Protein AF-A0AAV6Q3S7-F1 (afdb_monomer_lite)

Sequence (233 aa):
MCNDSLTGTYRVRSPTQTRTPKIVSEVQVHSRNHSKSCKKGNVECRFGFPKLPMDKMILTYDTPSPDEEDGNDDDNDGVKDDNEEQSRRGNEAKSAGKKKAALVKKQREARDKLKPLRNLLCDPNASFDTLTELLEKCNLTHQQYLDAVFDLTIGSVLYIKRRPNDCCINAYNPVLLRAWNANMDIQYVIDDYSCMAYMMSYLSKPEHEMTEHLKSVVSDVKQRNVNERDEMI

Foldseek 3Di:
DDDDDPPPPPPPPPPDPPPLVVLQVVAFFADLPADPVQCPPVDSGPVPPLADADQAKDKDAPDPDPVPPPPDDDPDPDDDDPVVVVVVVVVVVVVVVVVVVVLVVLLVVLCVLCVVLRVLLSDPVRDDQAPVVSCVVSVHDPVNNVSSVVSNDDGIDIDHHHGSPCSRGADDDSVCCVVPSHYDHDDDPPDPVVVVVVVVCVVCVVVVVVVVVVVVVVVVVVVVVVVVVVVVD

Radius of gyration: 26.73 Å; chains: 1; bounding box: 81×71×71 Å

Secondary structure (DSSP, 8-state):
----------------TTHHHHHHHHHTBPPSS--TTTTTTTSS-TT-PSPPPBSS-EE---PPPGGG-------------HHHHHHHHHHHHHHHHHHHHHHHHHHHHHHHHHHHHHHHHH-TT---SSHHHHHHHTT--HHHHHHHHHTT--S--EEPPB-GGGTTBPP--HHHHHHH-S-------S-HHHHHHHHHHHHTHHHHHHHHHHHHHHHHHHHHHHHHHHTT-

Organism: Solea senegalensis (NCBI:txid28829)

pLDDT: mean 79.38, std 19.51, range [32.09, 95.81]

Structure (mmCIF, N/CA/C/O backbone):
data_AF-A0AAV6Q3S7-F1
#
_entry.id   AF-A0AAV6Q3S7-F1
#
loop_
_atom_site.group_PDB
_atom_site.id
_atom_site.type_symbol
_atom_site.label_atom_id
_atom_site.label_alt_id
_atom_site.label_comp_id
_atom_site.label_asym_id
_atom_site.label_entity_id
_atom_site.label_seq_id
_atom_site.pdbx_PDB_ins_code
_atom_site.Cartn_x
_atom_site.Cartn_y
_atom_site.Cartn_z
_atom_site.occupancy
_atom_site.B_iso_or_equiv
_atom_site.auth_seq_id
_atom_site.auth_comp_id
_atom_site.auth_asym_id
_atom_site.auth_atom_id
_atom_site.pdbx_PDB_model_num
ATOM 1 N N . MET A 1 1 ? -24.053 -20.256 -50.083 1.00 35.81 1 MET A N 1
ATOM 2 C CA . MET A 1 1 ? -23.984 -21.343 -49.087 1.00 35.81 1 MET A CA 1
ATOM 3 C C . MET A 1 1 ? -22.629 -21.260 -48.406 1.00 35.81 1 MET A C 1
ATOM 5 O O . MET A 1 1 ? -21.679 -21.849 -48.890 1.00 35.81 1 MET A O 1
ATOM 9 N N . CYS A 1 2 ? -22.536 -20.459 -47.347 1.00 32.12 2 CYS A N 1
ATOM 10 C CA . CYS A 1 2 ? -21.378 -20.410 -46.457 1.00 32.12 2 CYS A CA 1
ATOM 11 C C . CYS A 1 2 ? -21.944 -20.478 -45.040 1.00 32.12 2 CYS A C 1
ATOM 13 O O . CYS A 1 2 ? -22.342 -19.459 -44.487 1.00 32.12 2 CYS A O 1
ATOM 15 N N . ASN A 1 3 ? -22.067 -21.694 -44.520 1.00 33.94 3 ASN A N 1
ATOM 16 C CA . ASN A 1 3 ? -22.323 -21.962 -43.115 1.00 33.94 3 ASN A CA 1
ATOM 17 C C . ASN A 1 3 ? -21.098 -22.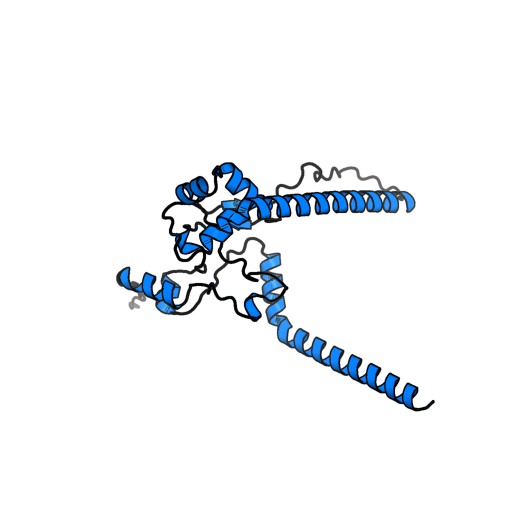713 -42.620 1.00 33.94 3 ASN A C 1
ATOM 19 O O . ASN A 1 3 ? -20.878 -23.826 -43.073 1.00 33.94 3 ASN A O 1
ATOM 23 N N . ASP A 1 4 ? -20.330 -22.098 -41.728 1.00 35.00 4 ASP A N 1
ATOM 24 C CA . ASP A 1 4 ? -19.829 -22.806 -40.558 1.00 35.00 4 ASP A CA 1
ATOM 25 C C . ASP A 1 4 ? -19.549 -21.795 -39.448 1.00 35.00 4 ASP A C 1
ATOM 27 O O . ASP A 1 4 ? -18.851 -20.791 -39.596 1.00 35.00 4 ASP A O 1
ATOM 31 N N . SER A 1 5 ? -20.244 -22.032 -38.346 1.00 34.59 5 SER A N 1
ATOM 32 C CA . SER A 1 5 ? -20.458 -21.127 -37.235 1.00 34.59 5 SER A CA 1
ATOM 33 C C . SER A 1 5 ? -19.253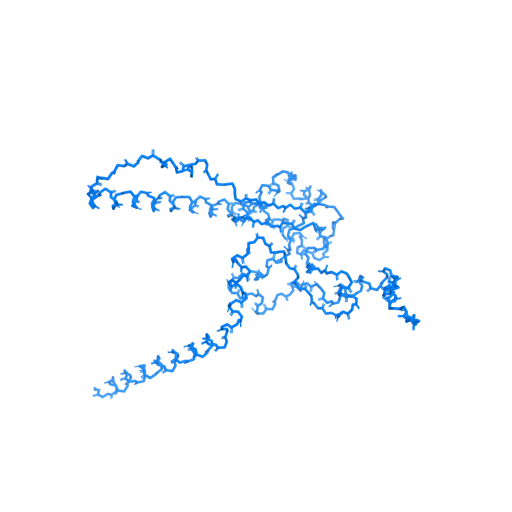 -21.136 -36.295 1.00 34.59 5 SER A C 1
ATOM 35 O O . SER A 1 5 ? -19.044 -22.087 -35.545 1.00 34.59 5 SER A O 1
ATOM 37 N N . LEU A 1 6 ? -18.494 -20.041 -36.256 1.00 40.12 6 LEU A N 1
ATOM 38 C CA . LEU A 1 6 ? -17.539 -19.762 -35.178 1.00 40.12 6 LEU A CA 1
ATOM 39 C C . LEU A 1 6 ? -18.285 -19.252 -33.935 1.00 40.12 6 LEU A C 1
ATOM 41 O O . LEU A 1 6 ? -18.168 -18.098 -33.539 1.00 40.12 6 LEU A O 1
ATOM 45 N N . THR A 1 7 ? -19.056 -20.127 -33.293 1.00 36.75 7 THR A N 1
ATOM 46 C CA . THR A 1 7 ? -19.550 -19.912 -31.924 1.00 36.75 7 THR A CA 1
ATOM 47 C C . THR A 1 7 ? -18.745 -20.779 -30.967 1.00 36.75 7 THR A C 1
ATOM 49 O O . THR A 1 7 ? -19.254 -21.708 -30.342 1.00 36.75 7 THR A O 1
ATOM 52 N N . GLY A 1 8 ? -17.452 -20.478 -30.859 1.00 32.09 8 GLY A N 1
ATOM 53 C CA . GLY A 1 8 ? -16.609 -20.981 -29.783 1.00 32.09 8 GLY A CA 1
ATOM 54 C C . GLY A 1 8 ? -16.952 -20.250 -28.491 1.00 32.09 8 GLY A C 1
ATOM 55 O O . GLY A 1 8 ? -16.227 -19.356 -28.066 1.00 32.09 8 GLY A O 1
ATOM 56 N N . THR A 1 9 ? -18.072 -20.597 -27.854 1.00 34.09 9 THR A N 1
ATOM 57 C CA . THR A 1 9 ? -18.303 -20.184 -26.470 1.00 34.09 9 THR A CA 1
ATOM 58 C C . THR A 1 9 ? -17.249 -20.882 -25.615 1.00 34.09 9 THR A C 1
ATOM 60 O O . THR A 1 9 ? -17.415 -22.051 -25.258 1.00 34.09 9 THR A O 1
ATOM 63 N N . TYR A 1 10 ? -16.160 -20.185 -25.282 1.00 32.19 10 TYR A N 1
ATOM 64 C CA . TYR A 1 10 ? -15.273 -20.567 -24.187 1.00 32.19 10 TYR A CA 1
ATOM 65 C C . TYR A 1 10 ? -16.067 -20.451 -22.887 1.00 32.19 10 TYR A C 1
ATOM 67 O O . TYR A 1 10 ? -15.964 -19.493 -22.124 1.00 32.19 10 TYR A O 1
ATOM 75 N N . ARG A 1 11 ? -16.922 -21.443 -22.640 1.00 36.28 11 ARG A N 1
ATOM 76 C CA . ARG A 1 11 ? -17.547 -21.650 -21.347 1.00 36.28 11 ARG A CA 1
ATOM 77 C C . ARG A 1 11 ? -16.412 -22.115 -20.447 1.00 36.28 11 ARG A C 1
ATOM 79 O O . ARG A 1 11 ? -16.088 -23.301 -20.413 1.00 36.28 11 ARG A O 1
ATOM 86 N N . VAL A 1 12 ? -15.769 -21.171 -19.758 1.00 41.78 12 VAL A N 1
ATOM 87 C CA . VAL A 1 12 ? -14.925 -21.475 -18.602 1.00 41.78 12 VAL A CA 1
ATOM 88 C C . VAL A 1 12 ? -15.848 -22.197 -17.627 1.00 41.78 12 VAL A C 1
ATOM 90 O O . VAL A 1 12 ? -16.619 -21.568 -16.905 1.00 41.78 12 VAL A O 1
ATOM 93 N N . ARG A 1 13 ? -15.859 -23.535 -17.689 1.00 38.91 13 ARG A N 1
ATOM 94 C CA . ARG A 1 13 ? -16.515 -24.390 -16.699 1.00 38.91 13 ARG A CA 1
ATOM 95 C C . ARG A 1 13 ? -16.027 -23.883 -15.353 1.00 38.91 13 ARG A C 1
ATOM 97 O O . ARG A 1 13 ? -14.823 -23.912 -15.139 1.00 38.91 13 ARG A O 1
ATOM 104 N N . SER A 1 14 ? -16.914 -23.364 -14.507 1.00 44.69 14 SER A N 1
ATOM 105 C CA . SER A 1 14 ? -16.569 -22.903 -13.165 1.00 44.69 14 SER A CA 1
ATOM 106 C C . SER A 1 14 ? -16.140 -24.119 -12.341 1.00 44.69 14 SER A C 1
ATOM 108 O O . SER A 1 14 ? -16.991 -24.901 -11.913 1.00 44.69 14 SER A O 1
ATOM 110 N N . PRO A 1 15 ? -14.834 -24.346 -12.116 1.00 44.19 15 PRO A N 1
ATOM 111 C CA . PRO A 1 15 ? -14.409 -25.464 -11.304 1.00 44.19 15 PRO A CA 1
ATOM 112 C C . PRO A 1 15 ? -14.489 -24.960 -9.865 1.00 44.19 15 PRO A C 1
ATOM 114 O O . PRO A 1 15 ? -13.764 -24.036 -9.504 1.00 44.19 15 PRO A O 1
ATOM 117 N N . THR A 1 16 ? -1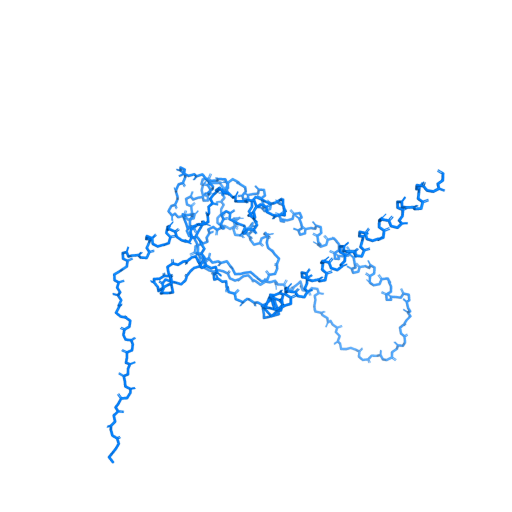5.440 -25.498 -9.101 1.00 43.94 16 THR A N 1
ATOM 118 C CA . THR A 1 16 ? -15.477 -25.575 -7.628 1.00 43.94 16 THR A CA 1
ATOM 119 C C . THR A 1 16 ? -14.572 -24.583 -6.875 1.00 43.94 16 THR A C 1
ATOM 121 O O . THR A 1 16 ? -13.345 -24.696 -6.906 1.00 43.94 16 THR A O 1
ATOM 124 N N . GLN A 1 17 ? -15.177 -23.672 -6.100 1.00 52.41 17 GLN A N 1
ATOM 125 C CA . GLN A 1 17 ? -14.513 -22.681 -5.225 1.00 52.41 17 GLN A CA 1
ATOM 126 C C . GLN A 1 17 ? -13.371 -23.234 -4.337 1.00 52.41 17 GLN A C 1
ATOM 128 O O . GLN A 1 17 ? -12.536 -22.460 -3.875 1.00 52.41 17 GLN A O 1
ATOM 133 N N . THR A 1 18 ? -13.281 -24.550 -4.142 1.00 53.88 18 THR A N 1
ATOM 134 C CA . THR A 1 18 ? -12.390 -25.250 -3.206 1.00 53.88 18 THR A CA 1
ATOM 135 C C . THR A 1 18 ? -10.886 -25.148 -3.496 1.00 53.88 18 THR A C 1
ATOM 137 O O . THR A 1 18 ? -10.102 -25.223 -2.555 1.00 53.88 18 THR A O 1
ATOM 140 N N . ARG A 1 19 ? -10.433 -24.950 -4.746 1.00 65.00 19 ARG A N 1
ATOM 141 C CA . ARG A 1 19 ? -8.980 -24.943 -5.060 1.00 65.00 19 ARG A CA 1
ATOM 142 C C . ARG A 1 19 ? -8.298 -23.585 -4.858 1.00 65.00 19 ARG A C 1
ATOM 144 O O . ARG A 1 19 ? -7.095 -23.531 -4.623 1.00 65.00 19 ARG A O 1
ATOM 151 N N . THR A 1 20 ? -9.053 -22.489 -4.933 1.00 74.81 20 THR A N 1
ATOM 152 C CA . THR A 1 20 ? -8.495 -21.124 -4.879 1.00 74.81 20 THR A CA 1
ATOM 153 C C . THR A 1 20 ? -7.851 -20.793 -3.521 1.00 74.81 20 THR A C 1
ATOM 155 O O . THR A 1 20 ? -6.731 -20.291 -3.539 1.00 74.81 20 THR A O 1
ATOM 158 N N . PRO A 1 21 ? -8.459 -21.117 -2.357 1.00 84.19 21 PRO A N 1
ATOM 159 C CA . PRO A 1 21 ? -7.866 -20.808 -1.050 1.00 84.19 21 PRO A CA 1
ATOM 160 C C . PRO A 1 21 ? -6.491 -21.449 -0.837 1.00 84.19 21 PRO A C 1
ATOM 162 O O . PRO A 1 21 ? -5.579 -20.793 -0.340 1.00 84.19 21 PRO A O 1
ATOM 165 N N . LYS A 1 22 ? -6.319 -22.701 -1.285 1.00 89.62 22 LYS A N 1
ATOM 166 C CA . LYS A 1 22 ? -5.042 -23.419 -1.195 1.00 89.62 22 LYS A CA 1
ATOM 167 C C . LYS A 1 22 ? -3.940 -22.710 -1.986 1.00 89.62 22 LYS A C 1
ATOM 169 O O . LYS A 1 22 ? -2.876 -22.432 -1.443 1.00 89.62 22 LYS A O 1
ATOM 174 N N . ILE A 1 23 ? -4.226 -22.344 -3.237 1.00 90.31 23 ILE A N 1
ATOM 175 C CA . ILE A 1 23 ? -3.259 -21.632 -4.080 1.00 90.31 23 ILE A CA 1
ATOM 176 C C . ILE A 1 23 ? -2.888 -20.285 -3.444 1.00 90.31 23 ILE A C 1
ATOM 178 O O . ILE A 1 23 ? -1.713 -19.944 -3.378 1.00 90.31 23 ILE A O 1
ATOM 182 N N . VAL A 1 24 ? -3.865 -19.535 -2.921 1.00 91.19 24 VAL A N 1
ATOM 183 C CA . VAL A 1 24 ? -3.605 -18.253 -2.241 1.00 91.19 24 VAL A CA 1
ATOM 184 C C . VAL A 1 24 ? -2.621 -18.434 -1.087 1.00 91.19 24 VAL A C 1
ATOM 186 O O . VAL A 1 24 ? -1.632 -17.706 -1.029 1.00 91.19 24 VAL A O 1
ATOM 189 N N . SER A 1 25 ? -2.849 -19.420 -0.212 1.00 90.75 25 SER A N 1
ATOM 190 C CA . SER A 1 25 ? -1.952 -19.684 0.920 1.00 90.75 25 SER A CA 1
ATOM 191 C C . SER A 1 25 ? -0.539 -20.099 0.503 1.00 90.75 25 SER A C 1
ATOM 193 O O . SER A 1 25 ? 0.410 -19.813 1.224 1.00 90.75 25 SER A O 1
ATOM 195 N N . GLU A 1 26 ? -0.393 -20.742 -0.657 1.00 92.06 26 GLU A N 1
ATOM 196 C CA . GLU A 1 26 ? 0.894 -21.232 -1.157 1.00 92.06 26 GLU A CA 1
ATOM 197 C C . GLU A 1 26 ? 1.701 -20.143 -1.874 1.00 92.06 26 GLU A C 1
ATOM 199 O O . GLU A 1 26 ? 2.918 -20.082 -1.704 1.00 92.06 26 GLU A O 1
ATOM 204 N N . VAL A 1 27 ? 1.052 -19.289 -2.680 1.00 92.94 27 VAL A N 1
ATOM 205 C CA . VAL A 1 27 ? 1.775 -18.412 -3.623 1.00 92.94 27 VAL A CA 1
ATOM 206 C C . VAL A 1 27 ? 1.501 -16.918 -3.474 1.00 92.94 27 VAL A C 1
ATOM 208 O O . VAL A 1 27 ? 2.225 -16.136 -4.078 1.00 92.94 27 VAL A O 1
ATOM 211 N N . GLN A 1 28 ? 0.485 -16.491 -2.714 1.00 94.31 28 GLN A N 1
ATOM 212 C CA . GLN A 1 28 ? 0.104 -15.068 -2.605 1.00 94.31 28 GLN A CA 1
ATOM 213 C C . GLN A 1 28 ? 0.427 -14.437 -1.246 1.00 94.31 28 GLN A C 1
ATOM 215 O O . GLN A 1 28 ? 0.236 -13.232 -1.071 1.00 94.31 28 GLN A O 1
ATOM 220 N N . VAL A 1 29 ? 0.883 -15.226 -0.270 1.00 93.00 29 VAL A N 1
ATOM 221 C CA . VAL A 1 29 ? 1.180 -14.737 1.080 1.00 93.00 29 VAL A CA 1
ATOM 222 C C . VAL A 1 29 ? 2.590 -14.157 1.130 1.00 93.00 29 VAL A C 1
ATOM 224 O O . VAL A 1 29 ? 3.584 -14.844 0.899 1.00 93.00 29 VAL A O 1
ATOM 227 N N . HIS A 1 30 ? 2.686 -12.883 1.497 1.00 92.50 30 HIS A N 1
ATOM 228 C CA . HIS A 1 30 ? 3.948 -12.245 1.835 1.00 92.50 30 HIS A CA 1
ATOM 229 C C . HIS A 1 30 ? 4.461 -12.772 3.182 1.00 92.50 30 HIS A C 1
ATOM 231 O O . HIS A 1 30 ? 3.775 -12.702 4.205 1.00 92.50 30 HIS A O 1
ATOM 237 N N . SER A 1 31 ? 5.695 -13.277 3.189 1.00 88.88 31 SER A N 1
ATOM 238 C CA . SER A 1 31 ? 6.337 -13.825 4.387 1.00 88.88 31 SER A CA 1
ATOM 239 C C . SER A 1 31 ? 6.511 -12.769 5.484 1.00 88.88 31 SER A C 1
ATOM 241 O O . SER A 1 31 ? 7.064 -11.693 5.245 1.00 88.88 31 SER A O 1
ATOM 243 N N . ARG A 1 32 ? 6.142 -13.125 6.721 1.00 84.50 32 ARG A N 1
ATOM 244 C CA . ARG A 1 32 ? 6.474 -12.344 7.931 1.00 84.50 32 ARG A CA 1
ATOM 245 C C . ARG A 1 32 ? 7.978 -12.300 8.195 1.00 84.50 32 ARG A C 1
ATOM 247 O O . ARG A 1 32 ? 8.508 -11.329 8.726 1.00 84.50 32 ARG A O 1
ATOM 254 N N . ASN A 1 33 ? 8.683 -13.337 7.757 1.00 86.44 33 ASN A N 1
ATOM 255 C CA . ASN A 1 33 ? 10.133 -13.397 7.814 1.00 86.44 33 ASN A CA 1
ATOM 256 C C . ASN A 1 33 ? 10.691 -12.682 6.581 1.00 86.44 33 ASN A C 1
ATOM 258 O O . ASN A 1 33 ? 10.928 -13.288 5.533 1.00 86.44 33 ASN A O 1
ATOM 262 N N . HIS A 1 34 ? 10.840 -11.363 6.698 1.00 87.38 34 HIS A N 1
ATOM 263 C CA . HIS A 1 34 ? 11.315 -10.495 5.624 1.00 87.38 34 HIS A CA 1
ATOM 264 C C . HIS A 1 34 ? 12.739 -10.857 5.170 1.00 87.38 34 HIS A C 1
ATOM 266 O O . HIS A 1 34 ? 13.680 -10.870 5.968 1.00 87.38 34 HIS A O 1
ATOM 272 N N . SER A 1 35 ? 12.906 -11.081 3.862 1.00 88.88 35 SER A N 1
ATOM 273 C CA . SER A 1 35 ? 14.209 -11.313 3.227 1.00 88.88 35 SER A CA 1
ATOM 274 C C . SER A 1 35 ? 15.080 -10.049 3.201 1.00 88.88 35 SER A C 1
ATOM 276 O O . SER A 1 35 ? 14.584 -8.932 3.372 1.00 88.88 35 SER A O 1
ATOM 278 N N . LYS A 1 36 ? 16.383 -10.197 2.909 1.00 88.94 36 LYS A N 1
ATOM 279 C CA . LYS A 1 36 ? 17.305 -9.055 2.731 1.00 88.94 36 LYS A CA 1
ATOM 280 C C . LYS A 1 36 ? 16.781 -8.054 1.692 1.00 88.94 36 LYS A C 1
ATOM 282 O O . LYS A 1 36 ? 16.750 -6.856 1.953 1.00 88.94 36 LYS A O 1
ATOM 287 N N . SER A 1 37 ? 16.285 -8.550 0.557 1.00 88.44 37 SER A N 1
ATOM 288 C CA . SER A 1 37 ? 15.688 -7.726 -0.503 1.00 88.44 37 SER A CA 1
ATOM 289 C C . SER A 1 37 ? 14.420 -7.000 -0.047 1.00 88.44 37 SER A C 1
ATOM 291 O O . SER A 1 37 ? 14.134 -5.902 -0.522 1.00 88.44 37 SER A O 1
ATOM 293 N N . CYS A 1 38 ? 13.667 -7.594 0.884 1.00 90.56 38 CYS A N 1
ATOM 294 C CA . CYS A 1 38 ? 12.476 -6.982 1.462 1.00 90.56 38 CYS A CA 1
ATOM 295 C C . CYS A 1 38 ? 12.818 -5.867 2.460 1.00 90.56 38 CYS A C 1
ATOM 297 O O . CYS A 1 38 ? 12.086 -4.889 2.531 1.00 90.56 38 CYS A O 1
ATOM 299 N N . LYS A 1 39 ? 13.944 -5.961 3.172 1.00 90.56 39 LYS A N 1
ATOM 300 C CA . LYS A 1 39 ? 14.426 -4.914 4.093 1.00 90.56 39 LYS A CA 1
ATOM 301 C C . LYS A 1 39 ? 15.274 -3.831 3.405 1.00 90.56 39 LYS A C 1
ATOM 303 O O . LYS A 1 39 ? 15.861 -2.976 4.071 1.00 90.56 39 LYS A O 1
ATOM 308 N N . LYS A 1 40 ? 15.373 -3.859 2.068 1.00 89.44 40 LYS A N 1
ATOM 309 C CA . LYS A 1 40 ? 16.135 -2.869 1.290 1.00 89.44 40 LYS A CA 1
ATOM 310 C C . LYS A 1 40 ? 15.581 -1.464 1.553 1.00 89.44 40 LYS A C 1
ATOM 312 O O . LYS A 1 40 ? 14.380 -1.250 1.427 1.00 89.44 40 LYS A O 1
ATOM 317 N N . GLY A 1 41 ? 16.468 -0.521 1.874 1.00 82.38 41 GLY A N 1
ATOM 318 C CA . GLY A 1 41 ? 16.104 0.865 2.193 1.00 82.38 41 GLY A CA 1
ATOM 319 C C . GLY A 1 41 ? 15.902 1.153 3.685 1.00 82.38 41 GLY A C 1
ATOM 320 O O . GLY A 1 41 ? 15.289 2.160 4.010 1.00 82.38 41 GLY A O 1
ATOM 321 N N . ASN A 1 42 ? 16.405 0.292 4.582 1.00 80.56 42 ASN A N 1
ATOM 322 C CA . ASN A 1 42 ? 16.301 0.446 6.042 1.00 80.56 42 ASN A CA 1
ATOM 323 C C . ASN A 1 42 ? 14.850 0.595 6.541 1.00 80.56 42 ASN A C 1
ATOM 325 O O . ASN A 1 42 ? 14.536 1.401 7.414 1.00 80.56 42 ASN A O 1
ATOM 329 N N . VAL A 1 43 ? 13.954 -0.189 5.947 1.00 86.12 43 VAL A N 1
ATOM 330 C CA . VAL A 1 43 ? 12.542 -0.276 6.325 1.00 86.12 43 VAL A CA 1
ATOM 331 C C . VAL A 1 43 ? 12.216 -1.700 6.758 1.00 86.12 43 VAL A C 1
ATOM 333 O O . VAL A 1 43 ? 12.856 -2.654 6.315 1.00 86.12 43 VAL A O 1
ATOM 336 N N . GLU A 1 44 ? 11.197 -1.852 7.603 1.00 85.06 44 GLU A N 1
ATOM 337 C CA . GLU A 1 44 ? 10.720 -3.164 8.058 1.00 85.06 44 GLU A CA 1
ATOM 338 C C . GLU A 1 44 ? 10.261 -4.035 6.878 1.00 85.06 44 GLU A C 1
ATOM 340 O O . GLU A 1 44 ? 10.655 -5.195 6.752 1.00 85.06 44 GLU A O 1
ATOM 345 N N . CYS A 1 45 ? 9.503 -3.431 5.958 1.00 90.94 45 CYS A N 1
ATOM 346 C CA . CYS A 1 45 ? 9.059 -4.050 4.720 1.00 90.94 45 CYS A CA 1
ATOM 347 C C . CYS A 1 45 ? 9.030 -3.028 3.579 1.00 90.94 45 CYS A C 1
ATOM 349 O O . CYS A 1 45 ? 8.208 -2.113 3.583 1.00 90.94 45 CYS A O 1
ATOM 351 N N . ARG A 1 46 ? 9.855 -3.233 2.545 1.00 90.88 46 ARG A N 1
ATOM 352 C CA . ARG A 1 46 ? 9.863 -2.431 1.307 1.00 90.88 46 ARG A CA 1
ATOM 353 C C . ARG A 1 46 ? 8.493 -2.379 0.633 1.00 90.88 46 ARG A C 1
ATOM 355 O O . ARG A 1 46 ? 8.144 -1.373 0.031 1.00 90.88 46 ARG A O 1
ATOM 362 N N . PHE A 1 47 ? 7.722 -3.458 0.732 1.00 89.56 47 PHE A N 1
ATOM 363 C CA . PHE A 1 47 ? 6.393 -3.562 0.131 1.00 89.56 47 PHE A CA 1
ATOM 364 C C . PHE A 1 47 ? 5.275 -3.063 1.066 1.00 89.56 47 PHE A C 1
ATOM 366 O O . PHE A 1 47 ? 4.105 -3.078 0.690 1.00 89.56 47 PHE A O 1
ATOM 373 N N . GLY A 1 48 ? 5.600 -2.627 2.288 1.00 89.75 48 GLY A N 1
ATOM 374 C CA . GLY A 1 48 ? 4.638 -2.064 3.240 1.00 89.75 48 GLY A CA 1
ATOM 375 C C . GLY A 1 48 ? 3.687 -3.072 3.898 1.00 89.75 48 GLY A C 1
ATOM 376 O O . GLY A 1 48 ? 2.614 -2.674 4.358 1.00 89.75 48 GLY A O 1
ATOM 377 N N . PHE A 1 49 ? 4.043 -4.361 3.939 1.00 92.62 49 PHE A N 1
ATOM 378 C CA . PHE A 1 49 ? 3.280 -5.380 4.669 1.00 92.62 49 PHE A CA 1
ATOM 379 C C . PHE A 1 49 ? 3.453 -5.260 6.195 1.00 92.62 49 PHE A C 1
ATOM 381 O O . PHE A 1 49 ? 4.510 -4.807 6.632 1.00 92.62 49 PHE A O 1
ATOM 388 N N . PRO A 1 50 ? 2.447 -5.661 7.001 1.00 93.00 50 PRO A N 1
ATOM 389 C CA . PRO A 1 50 ? 1.093 -6.066 6.588 1.00 93.00 50 PRO A CA 1
ATOM 390 C C . PRO A 1 50 ? 0.310 -4.884 5.993 1.00 93.00 50 PRO A C 1
ATOM 392 O O . PRO A 1 50 ? 0.421 -3.767 6.474 1.00 93.00 50 PRO A O 1
ATOM 395 N N . LYS A 1 51 ? -0.476 -5.069 4.932 1.00 93.25 51 LYS A N 1
ATOM 396 C CA . LYS A 1 51 ? -1.331 -3.984 4.418 1.00 93.25 51 LYS A CA 1
ATOM 397 C C . LYS A 1 51 ? -2.397 -3.626 5.460 1.00 93.25 51 LYS A C 1
ATOM 399 O O . LYS A 1 51 ? -2.770 -4.460 6.278 1.00 93.25 51 LYS A O 1
ATOM 404 N N . LEU A 1 52 ? -2.886 -2.390 5.438 1.00 94.38 52 LEU A N 1
ATOM 405 C CA . LEU A 1 52 ? -3.936 -1.953 6.359 1.00 94.38 52 LEU A CA 1
ATOM 406 C C . LEU A 1 52 ? -5.293 -2.569 5.957 1.00 94.38 52 LEU A C 1
ATOM 408 O O . LEU A 1 52 ? -5.603 -2.575 4.761 1.00 94.38 52 LEU A O 1
ATOM 412 N N . PRO A 1 53 ? -6.060 -3.138 6.905 1.00 95.38 53 PRO A N 1
ATOM 413 C CA . PRO A 1 53 ? -7.395 -3.653 6.626 1.00 95.38 53 PRO A CA 1
ATOM 414 C C . PRO A 1 53 ? -8.395 -2.530 6.329 1.00 95.38 53 PRO A C 1
ATOM 416 O O . PRO A 1 53 ? -8.346 -1.462 6.920 1.00 95.38 53 PRO A O 1
ATOM 419 N N . MET A 1 54 ? -9.310 -2.774 5.397 1.00 94.81 54 MET A N 1
ATOM 420 C CA . MET A 1 54 ? -10.303 -1.804 4.931 1.00 94.81 54 MET A CA 1
ATOM 421 C C . MET A 1 54 ? -11.611 -2.535 4.639 1.00 94.81 54 MET A C 1
ATOM 423 O O . MET A 1 54 ? -11.605 -3.526 3.907 1.00 94.81 54 MET A O 1
ATOM 427 N N . ASP A 1 55 ? -12.742 -2.030 5.129 1.00 93.06 55 ASP A N 1
ATOM 428 C CA . ASP A 1 55 ? -14.050 -2.673 4.910 1.00 93.06 55 ASP A CA 1
ATOM 429 C C . ASP A 1 55 ? -14.584 -2.495 3.482 1.00 93.06 55 ASP A C 1
ATOM 431 O O . ASP A 1 55 ? -15.370 -3.308 2.976 1.00 93.06 55 ASP A O 1
ATOM 435 N N . LYS A 1 56 ? -14.118 -1.445 2.804 1.00 93.38 56 LYS A N 1
ATOM 436 C CA . LYS A 1 56 ? -14.484 -1.082 1.435 1.00 93.38 56 LYS A CA 1
ATOM 437 C C . LYS A 1 56 ? -13.277 -0.553 0.670 1.00 93.38 56 LYS A C 1
ATOM 439 O O . LYS A 1 56 ? -12.281 -0.146 1.261 1.00 93.38 56 LYS A O 1
ATOM 444 N N . MET A 1 57 ? -13.383 -0.579 -0.655 1.00 94.12 57 MET A N 1
ATOM 445 C CA . MET A 1 57 ? -12.420 0.098 -1.513 1.00 94.12 57 MET A CA 1
ATOM 446 C C . MET A 1 57 ? -12.649 1.611 -1.417 1.00 94.12 57 MET A C 1
ATOM 448 O O . MET A 1 57 ? -13.795 2.054 -1.489 1.00 94.12 57 MET A O 1
ATOM 452 N N . ILE A 1 58 ? -11.581 2.383 -1.226 1.00 93.69 58 ILE A N 1
ATOM 453 C CA . ILE A 1 58 ? -11.633 3.846 -1.125 1.00 93.69 58 ILE A CA 1
ATOM 454 C C . ILE A 1 58 ? -10.548 4.423 -2.020 1.00 93.69 58 ILE A C 1
ATOM 456 O O . ILE A 1 58 ? -9.384 4.062 -1.879 1.00 93.69 58 ILE A O 1
ATOM 460 N N . LEU A 1 59 ? -10.935 5.316 -2.924 1.00 92.62 59 LEU A N 1
ATOM 461 C CA . LEU A 1 59 ? -10.007 6.147 -3.677 1.00 92.62 59 LEU A CA 1
ATOM 462 C C . LEU A 1 59 ? -9.957 7.514 -3.001 1.00 92.62 59 LEU A C 1
ATOM 464 O O . LEU A 1 59 ? -10.985 8.182 -2.890 1.00 92.62 59 LEU A O 1
ATOM 468 N N . THR A 1 60 ? -8.785 7.891 -2.505 1.00 90.19 60 THR A N 1
ATOM 469 C CA . THR A 1 60 ? -8.525 9.259 -2.063 1.00 90.19 60 THR A CA 1
ATOM 470 C C . THR A 1 60 ? -8.022 10.067 -3.247 1.00 90.19 60 THR A C 1
ATOM 472 O O . THR A 1 60 ? -7.369 9.521 -4.136 1.00 90.19 60 THR A O 1
ATOM 475 N N . TYR A 1 61 ? -8.317 11.359 -3.242 1.00 82.44 61 TYR A N 1
ATOM 476 C CA . TYR A 1 61 ? -7.740 12.330 -4.158 1.00 82.44 61 TYR A CA 1
ATOM 477 C C . TYR A 1 61 ? -7.012 13.368 -3.317 1.00 82.44 61 TYR A C 1
ATOM 479 O O . TYR A 1 61 ? -7.495 13.711 -2.233 1.00 82.44 61 TYR A O 1
ATOM 487 N N . ASP A 1 62 ? -5.880 13.867 -3.805 1.00 73.19 62 ASP A N 1
ATOM 488 C CA . ASP A 1 62 ? -5.365 15.127 -3.281 1.00 73.19 62 ASP A CA 1
ATOM 489 C C . ASP A 1 62 ? -6.415 16.188 -3.602 1.00 73.19 62 ASP A C 1
ATOM 491 O O . ASP A 1 62 ? -6.699 16.462 -4.765 1.00 73.19 62 ASP A O 1
ATOM 495 N N . THR A 1 63 ? -7.048 16.750 -2.577 1.00 53.50 63 THR A N 1
ATOM 496 C CA . THR A 1 63 ? -7.767 18.009 -2.743 1.00 53.50 63 THR A CA 1
ATOM 497 C C . THR A 1 63 ? -6.707 19.089 -2.923 1.00 53.50 63 THR A C 1
ATOM 499 O O . THR A 1 63 ? -5.932 19.292 -1.977 1.00 53.50 63 THR A O 1
ATOM 502 N N . PRO A 1 64 ? -6.645 19.777 -4.078 1.00 49.50 64 PRO A N 1
ATOM 503 C CA . PRO A 1 64 ? -5.852 20.990 -4.189 1.00 49.50 64 PRO A CA 1
ATOM 504 C C . PRO A 1 64 ? -6.264 21.923 -3.050 1.00 49.50 64 PRO A C 1
ATOM 506 O O . PRO A 1 64 ? -7.454 22.052 -2.741 1.00 49.50 64 PRO A O 1
ATOM 509 N N . SER A 1 65 ? -5.284 22.516 -2.370 1.00 48.16 65 SER A N 1
ATOM 510 C CA . SER A 1 65 ? -5.577 23.585 -1.414 1.00 48.16 65 SER A CA 1
ATOM 511 C C . SER A 1 65 ? -6.355 24.670 -2.170 1.00 48.16 65 SER A C 1
ATOM 513 O O . SER A 1 65 ? -5.931 25.003 -3.274 1.00 48.16 65 SER A O 1
ATOM 515 N N . PRO A 1 66 ? -7.424 25.265 -1.613 1.00 47.56 66 PRO A N 1
ATOM 516 C CA . PRO A 1 66 ? -8.132 26.392 -2.236 1.00 47.56 66 PRO A CA 1
ATOM 517 C C . PRO A 1 66 ? -7.235 27.594 -2.587 1.00 47.56 66 PRO A C 1
ATOM 519 O O . PRO A 1 66 ? -7.673 28.508 -3.270 1.00 47.56 66 PRO A O 1
ATOM 522 N N . ASP A 1 67 ? -5.979 27.596 -2.133 1.00 50.34 67 ASP A N 1
ATOM 523 C CA . ASP A 1 67 ? -4.973 28.600 -2.481 1.00 50.34 67 ASP A CA 1
ATOM 524 C C . ASP A 1 67 ? -4.365 28.412 -3.892 1.00 50.34 67 ASP A C 1
ATOM 526 O O . ASP A 1 67 ? -3.461 29.162 -4.248 1.00 50.34 67 ASP A O 1
ATOM 530 N N . GLU A 1 68 ? -4.792 27.400 -4.661 1.00 46.34 68 GLU A N 1
ATOM 531 C CA . GLU A 1 68 ? -4.337 27.131 -6.041 1.00 46.34 68 GLU A CA 1
ATOM 532 C C . GLU A 1 68 ? -5.336 27.590 -7.122 1.00 46.34 68 GLU A C 1
ATOM 534 O O . GLU A 1 68 ? -5.190 27.231 -8.289 1.00 46.34 68 GLU A O 1
ATOM 539 N N . GLU A 1 69 ? -6.334 28.416 -6.780 1.00 36.59 69 GLU A N 1
ATOM 540 C CA . GLU A 1 69 ? -6.998 29.236 -7.800 1.00 36.59 69 GLU A CA 1
ATOM 541 C C . GLU A 1 69 ? -6.019 30.331 -8.246 1.00 36.59 69 GLU A C 1
ATOM 543 O O . GLU A 1 69 ? -5.971 31.429 -7.690 1.00 36.59 69 GLU A O 1
ATOM 548 N N . ASP A 1 70 ? -5.195 29.980 -9.239 1.00 39.12 70 ASP A N 1
ATOM 549 C CA . ASP A 1 70 ? -4.450 30.902 -10.093 1.00 39.12 70 ASP A CA 1
ATOM 550 C C . ASP A 1 70 ? -5.450 31.900 -10.693 1.00 39.12 70 ASP A C 1
ATOM 552 O O . ASP A 1 70 ? -6.064 31.680 -11.738 1.00 39.12 70 ASP A O 1
ATOM 556 N N . GLY A 1 71 ? -5.652 33.011 -9.991 1.00 44.28 71 GLY A N 1
ATOM 557 C CA . GLY A 1 71 ? -6.242 34.207 -10.559 1.00 44.28 71 GLY A CA 1
ATOM 558 C C . GLY A 1 71 ? -5.271 34.770 -11.586 1.00 44.28 71 GLY A C 1
ATOM 559 O O . GLY A 1 71 ? -4.419 35.585 -11.246 1.00 44.28 71 GLY A O 1
ATOM 560 N N . ASN A 1 72 ? -5.395 34.326 -12.831 1.00 42.28 72 ASN A N 1
ATOM 561 C CA . ASN A 1 72 ? -4.760 34.966 -13.970 1.00 42.28 72 ASN A CA 1
ATOM 562 C C . ASN A 1 72 ? -5.796 35.123 -15.075 1.00 42.28 72 ASN A C 1
ATOM 564 O O . ASN A 1 72 ? -6.084 34.176 -15.789 1.00 42.28 72 ASN A O 1
ATOM 568 N N . ASP A 1 73 ? -6.318 36.338 -15.174 1.00 41.50 73 ASP A N 1
ATOM 569 C CA . ASP A 1 73 ? -6.713 36.974 -16.426 1.00 41.50 73 ASP A CA 1
ATOM 570 C C . ASP A 1 73 ? -6.510 38.480 -16.205 1.00 41.50 73 ASP A C 1
ATOM 572 O O . ASP A 1 73 ? -7.454 39.231 -15.970 1.00 41.50 73 ASP A O 1
ATOM 576 N N . ASP A 1 74 ? -5.252 38.923 -16.186 1.00 39.81 74 ASP A N 1
ATOM 577 C CA . ASP A 1 74 ? -4.954 40.326 -16.475 1.00 39.81 74 ASP A CA 1
ATOM 578 C C . ASP A 1 74 ? -3.713 40.383 -17.373 1.00 39.81 74 ASP A C 1
ATOM 580 O O . ASP A 1 74 ? -2.560 40.361 -16.928 1.00 39.81 74 ASP A O 1
ATOM 584 N N . ASP A 1 75 ? -3.990 40.367 -18.677 1.00 45.78 75 ASP A N 1
ATOM 585 C CA . ASP A 1 75 ? -3.064 40.714 -19.745 1.00 45.78 75 ASP A CA 1
ATOM 586 C C . ASP A 1 75 ? -2.550 42.139 -19.503 1.00 45.78 75 ASP A C 1
ATOM 588 O O . ASP A 1 75 ? -3.156 43.123 -19.931 1.00 45.78 75 ASP A O 1
ATOM 592 N N . ASN A 1 76 ? -1.410 42.275 -18.825 1.00 38.94 76 ASN A N 1
ATOM 593 C CA . ASN A 1 76 ? -0.666 43.525 -18.853 1.00 38.94 76 ASN A CA 1
ATOM 594 C C . ASN A 1 76 ? 0.817 43.271 -19.123 1.00 38.94 76 ASN A C 1
ATOM 596 O O . ASN A 1 76 ? 1.578 42.791 -18.277 1.00 38.94 76 ASN A O 1
ATOM 600 N N . ASP A 1 77 ? 1.183 43.596 -20.359 1.00 44.56 77 ASP A N 1
ATOM 601 C CA . ASP A 1 77 ? 2.509 43.550 -20.956 1.00 44.56 77 ASP A CA 1
ATOM 602 C C . ASP A 1 77 ? 3.383 44.649 -20.323 1.00 44.56 77 ASP A C 1
ATOM 604 O O . ASP A 1 77 ? 3.516 45.767 -20.821 1.00 44.56 77 ASP A O 1
ATOM 608 N N . GLY A 1 78 ? 3.903 44.355 -19.130 1.00 43.03 78 GLY A N 1
ATOM 609 C CA . GLY A 1 78 ? 4.802 45.218 -18.374 1.00 43.03 78 GLY A CA 1
ATOM 610 C C . GLY A 1 78 ? 6.064 44.460 -17.985 1.00 43.03 78 GLY A C 1
ATOM 611 O O . GLY A 1 78 ? 5.995 43.423 -17.328 1.00 43.03 78 GLY A O 1
ATOM 612 N N . VAL A 1 79 ? 7.222 44.986 -18.386 1.00 45.59 79 VAL A N 1
ATOM 613 C CA . VAL A 1 79 ? 8.557 44.480 -18.030 1.00 45.59 79 VAL A CA 1
ATOM 614 C C . VAL A 1 79 ? 8.676 44.376 -16.501 1.00 45.59 79 VAL A C 1
ATOM 616 O O . VAL A 1 79 ? 8.656 45.394 -15.811 1.00 45.59 79 VAL A O 1
ATOM 619 N N . LYS A 1 80 ? 8.758 43.147 -15.972 1.00 43.97 80 LYS A N 1
ATOM 620 C CA . LYS A 1 80 ? 8.863 42.857 -14.530 1.00 43.97 80 LYS A CA 1
ATOM 621 C C . LYS A 1 80 ? 10.323 42.962 -14.070 1.00 43.97 80 LYS A C 1
ATOM 623 O O . LYS A 1 80 ? 11.218 42.448 -14.730 1.00 43.97 80 LYS A O 1
ATOM 628 N N . ASP A 1 81 ? 10.530 43.648 -12.949 1.00 50.12 81 ASP A N 1
ATOM 629 C CA . ASP A 1 81 ? 11.814 43.856 -12.267 1.00 50.12 81 ASP A CA 1
ATOM 630 C C . ASP A 1 81 ? 12.317 42.538 -11.635 1.00 50.12 81 ASP A C 1
ATOM 632 O O . ASP A 1 81 ? 11.592 41.897 -10.867 1.00 50.12 81 ASP A O 1
ATOM 636 N N . ASP A 1 82 ? 13.560 42.136 -11.936 1.00 53.28 82 ASP A N 1
ATOM 637 C CA . ASP A 1 82 ? 14.186 40.859 -11.531 1.00 53.28 82 ASP A CA 1
ATOM 638 C C . ASP A 1 82 ? 14.158 40.616 -10.001 1.00 53.28 82 ASP A C 1
ATOM 640 O O . ASP A 1 82 ? 14.230 39.481 -9.518 1.00 53.28 82 ASP A O 1
ATOM 644 N N . ASN A 1 83 ? 14.025 41.687 -9.212 1.00 54.53 83 ASN A N 1
ATOM 645 C CA . ASN A 1 83 ? 14.050 41.659 -7.750 1.00 54.53 83 ASN A CA 1
ATOM 646 C C . ASN A 1 83 ? 12.736 41.145 -7.114 1.00 54.53 83 ASN A C 1
ATOM 648 O O . ASN A 1 83 ? 12.757 40.518 -6.047 1.00 54.53 83 ASN A O 1
ATOM 652 N N . GLU A 1 84 ? 11.579 41.362 -7.755 1.00 52.16 84 GLU A N 1
ATOM 653 C CA . GLU A 1 84 ? 10.283 40.883 -7.241 1.00 52.16 84 GLU A CA 1
ATOM 654 C C . GLU A 1 84 ? 10.101 39.372 -7.442 1.00 52.16 84 GLU A C 1
ATOM 656 O O . GLU A 1 84 ? 9.561 38.681 -6.569 1.00 52.16 84 GLU A O 1
ATOM 661 N N . GLU A 1 85 ? 10.602 38.831 -8.554 1.00 51.53 85 GLU A N 1
ATOM 662 C CA . GLU A 1 85 ? 10.518 37.403 -8.872 1.00 51.53 85 GLU A CA 1
ATOM 663 C C . GLU A 1 85 ? 11.365 36.556 -7.908 1.00 51.53 85 GLU A C 1
ATOM 665 O O . GLU A 1 85 ? 10.940 35.492 -7.443 1.00 51.53 85 GLU A O 1
ATOM 670 N N . GLN A 1 86 ? 12.534 37.062 -7.509 1.00 56.62 86 GLN A N 1
ATOM 671 C CA . GLN A 1 86 ? 13.419 36.380 -6.566 1.00 56.62 86 GLN A CA 1
ATOM 672 C C . GLN A 1 86 ? 12.846 36.353 -5.133 1.00 56.62 86 GLN A C 1
ATOM 674 O O . GLN A 1 86 ? 13.000 35.357 -4.416 1.00 56.62 86 GLN A O 1
ATOM 679 N N . SER A 1 87 ? 12.116 37.400 -4.731 1.00 56.28 87 SER A N 1
ATOM 680 C CA . SER A 1 87 ? 11.412 37.477 -3.440 1.00 56.28 87 SER A CA 1
ATOM 681 C C . SER A 1 87 ? 10.187 36.549 -3.380 1.00 56.28 87 SER A C 1
ATOM 683 O O . SER A 1 87 ? 10.007 35.826 -2.392 1.00 56.28 87 SER A O 1
ATOM 685 N N . ARG A 1 88 ? 9.384 36.480 -4.457 1.00 58.72 88 ARG A N 1
ATOM 686 C CA . ARG A 1 88 ? 8.234 35.557 -4.575 1.00 58.72 88 ARG A CA 1
ATOM 687 C C . ARG A 1 88 ? 8.662 34.092 -4.497 1.00 58.72 88 ARG A C 1
ATOM 689 O O . ARG A 1 88 ? 8.187 33.371 -3.618 1.00 58.72 88 ARG A O 1
ATOM 696 N N . ARG A 1 89 ? 9.666 33.692 -5.285 1.00 58.00 89 ARG A N 1
ATOM 697 C CA . ARG A 1 89 ? 10.242 32.332 -5.268 1.00 58.00 89 ARG A CA 1
ATOM 698 C C . ARG A 1 89 ? 10.820 31.956 -3.899 1.00 58.00 89 ARG A C 1
ATOM 700 O O . ARG A 1 89 ? 10.710 30.811 -3.457 1.00 58.00 89 ARG A O 1
ATOM 707 N N . GLY A 1 90 ? 11.409 32.922 -3.189 1.00 59.28 90 GLY A N 1
ATOM 708 C CA . GLY A 1 90 ? 11.892 32.739 -1.819 1.00 59.28 90 GLY A CA 1
ATOM 709 C C . GLY A 1 90 ? 10.770 32.492 -0.801 1.00 59.28 90 GLY A C 1
ATOM 710 O O . GLY A 1 90 ? 10.936 31.682 0.115 1.00 59.28 90 GLY A O 1
ATOM 711 N N . ASN A 1 91 ? 9.621 33.151 -0.958 1.00 60.84 91 ASN A N 1
ATOM 712 C CA . ASN A 1 91 ? 8.456 32.982 -0.085 1.00 60.84 91 ASN A CA 1
ATOM 713 C C . ASN A 1 91 ? 7.690 31.685 -0.384 1.00 60.84 91 ASN A C 1
ATOM 715 O O . ASN A 1 91 ? 7.300 30.980 0.551 1.00 60.84 91 ASN A O 1
ATOM 719 N N . GLU A 1 92 ? 7.565 31.311 -1.656 1.00 60.16 92 GLU A N 1
ATOM 720 C CA . GLU A 1 92 ? 7.008 30.027 -2.099 1.00 60.16 92 GLU A CA 1
ATOM 721 C C . GLU A 1 92 ? 7.836 28.848 -1.585 1.00 60.16 92 GLU A C 1
ATOM 723 O O . GLU A 1 92 ? 7.289 27.925 -0.983 1.00 60.16 92 GLU A O 1
ATOM 728 N N . ALA A 1 93 ? 9.167 28.909 -1.704 1.00 63.31 93 ALA A N 1
ATOM 729 C CA . ALA A 1 93 ? 10.056 27.874 -1.181 1.00 63.31 93 ALA A CA 1
ATOM 730 C C . ALA A 1 93 ? 9.966 27.740 0.353 1.00 63.31 93 ALA A C 1
ATOM 732 O O . ALA A 1 93 ? 9.967 26.625 0.887 1.00 63.31 93 ALA A O 1
ATOM 733 N N . LYS A 1 94 ? 9.834 28.859 1.083 1.00 63.75 94 LYS A N 1
ATOM 734 C CA . LYS A 1 94 ? 9.618 28.857 2.543 1.00 63.75 94 LYS A CA 1
ATOM 735 C C . LYS A 1 94 ? 8.251 28.276 2.921 1.00 63.75 94 LYS A C 1
ATOM 737 O O . LYS A 1 94 ? 8.166 27.491 3.869 1.00 63.75 94 LYS A O 1
ATOM 742 N N . SER A 1 95 ? 7.197 28.620 2.178 1.00 65.06 95 SER A N 1
ATOM 743 C CA . SER A 1 95 ? 5.841 28.089 2.367 1.00 65.06 95 SER A CA 1
ATOM 744 C C . SER A 1 95 ? 5.784 26.583 2.082 1.00 65.06 95 SER A C 1
ATOM 746 O O . SER A 1 95 ? 5.323 25.809 2.925 1.00 65.06 95 SER A O 1
ATOM 748 N N . ALA A 1 96 ? 6.373 26.136 0.970 1.00 70.31 96 ALA A N 1
ATOM 749 C CA . ALA A 1 96 ? 6.501 24.727 0.602 1.00 70.31 96 A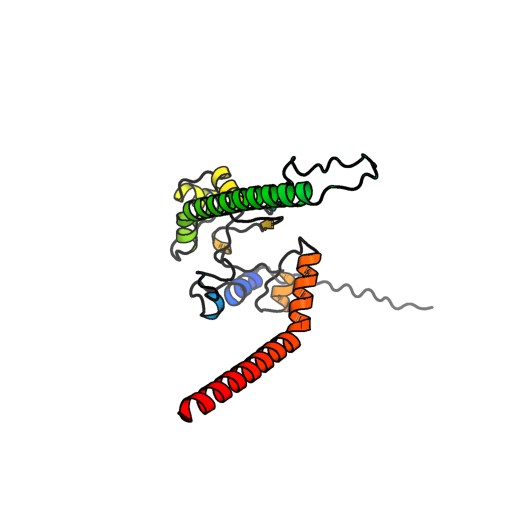LA A CA 1
ATOM 750 C C . ALA A 1 96 ? 7.315 23.929 1.636 1.00 70.31 96 ALA A C 1
ATOM 752 O O . ALA A 1 96 ? 6.926 22.824 2.022 1.00 70.31 96 ALA A O 1
ATOM 753 N N . GLY A 1 97 ? 8.403 24.506 2.161 1.00 75.00 97 GLY A N 1
ATOM 754 C CA . GLY A 1 97 ? 9.189 23.912 3.245 1.00 75.00 97 GLY A CA 1
ATOM 755 C C . GLY A 1 97 ? 8.376 23.710 4.529 1.00 75.00 97 GLY A C 1
ATOM 756 O O . GLY A 1 97 ? 8.432 22.639 5.139 1.00 75.00 97 GLY A O 1
ATOM 757 N N . LYS A 1 98 ? 7.558 24.701 4.910 1.00 77.38 98 LYS A N 1
ATOM 758 C CA . LYS A 1 98 ? 6.667 24.618 6.079 1.00 77.38 98 LYS A CA 1
ATOM 759 C C . LYS A 1 98 ? 5.550 23.586 5.879 1.00 77.38 98 LYS A C 1
ATOM 761 O O . LYS A 1 98 ? 5.308 22.788 6.787 1.00 77.38 98 LYS A O 1
ATOM 766 N N . LYS A 1 99 ? 4.925 23.546 4.693 1.00 79.44 99 LYS A N 1
ATOM 767 C CA . LYS A 1 99 ? 3.915 22.536 4.313 1.00 79.44 99 LYS A CA 1
ATOM 768 C C . LYS A 1 99 ? 4.499 21.118 4.380 1.00 79.44 99 LYS A C 1
ATOM 770 O O . LYS A 1 99 ? 3.925 20.244 5.027 1.00 79.44 99 LYS A O 1
ATOM 775 N N . LYS A 1 100 ? 5.695 20.906 3.819 1.00 82.62 100 LYS A N 1
ATOM 776 C CA . LYS A 1 100 ? 6.401 19.614 3.856 1.00 82.62 100 LYS A CA 1
ATOM 777 C C . LYS A 1 100 ? 6.728 19.164 5.283 1.00 82.62 100 LYS A C 1
ATOM 779 O O . LYS A 1 100 ? 6.527 17.999 5.616 1.00 82.62 100 LYS A O 1
ATOM 784 N N . ALA A 1 101 ? 7.194 20.070 6.143 1.00 86.75 101 ALA A N 1
ATOM 785 C CA . ALA A 1 101 ? 7.483 19.749 7.541 1.00 86.75 101 ALA A CA 1
ATOM 786 C C . ALA A 1 101 ? 6.217 19.362 8.330 1.00 86.75 101 ALA A C 1
ATOM 788 O O . ALA A 1 101 ? 6.236 18.393 9.092 1.00 86.75 101 ALA A O 1
ATOM 789 N N . ALA A 1 102 ? 5.109 20.081 8.120 1.00 87.00 102 ALA A N 1
ATOM 790 C CA . ALA A 1 102 ? 3.821 19.763 8.736 1.00 87.00 102 ALA A CA 1
ATOM 791 C C . ALA A 1 102 ? 3.293 18.390 8.286 1.00 87.00 102 ALA A C 1
ATOM 793 O O . ALA A 1 102 ? 2.836 17.604 9.115 1.00 87.00 102 ALA A O 1
ATOM 794 N N . LEU A 1 103 ? 3.432 18.069 6.999 1.00 86.94 103 LEU A N 1
ATOM 795 C CA . LEU A 1 103 ? 3.031 16.784 6.430 1.00 86.94 103 LEU A CA 1
ATOM 796 C C . LEU A 1 103 ? 3.826 15.609 7.012 1.00 86.94 103 LEU A C 1
ATOM 798 O O . LEU A 1 103 ? 3.242 14.616 7.440 1.00 86.94 103 LEU A O 1
ATOM 802 N N . VAL A 1 104 ? 5.152 15.743 7.111 1.00 89.06 104 VAL A N 1
ATOM 803 C CA . VAL A 1 104 ? 6.017 14.726 7.737 1.00 89.06 104 VAL A CA 1
ATOM 804 C C . VAL A 1 104 ? 5.647 14.517 9.207 1.00 89.06 104 VAL A C 1
ATOM 806 O O . VAL A 1 104 ? 5.622 13.382 9.688 1.00 89.06 104 VAL A O 1
ATOM 809 N N . LYS A 1 105 ? 5.322 15.597 9.929 1.00 90.56 105 LYS A N 1
ATOM 810 C CA . LYS A 1 105 ? 4.837 15.511 11.311 1.00 90.56 105 LYS A CA 1
ATOM 811 C C . LYS A 1 105 ? 3.515 14.735 11.387 1.00 90.56 105 LYS A C 1
ATOM 813 O O . LYS A 1 105 ? 3.418 13.813 12.193 1.00 90.56 105 LYS A O 1
ATOM 818 N N . LYS A 1 106 ? 2.553 15.043 10.511 1.00 90.81 106 LYS A N 1
ATOM 819 C CA . LYS A 1 106 ? 1.254 14.353 10.426 1.00 90.81 106 LYS A CA 1
ATOM 820 C C . LYS A 1 106 ? 1.423 12.852 10.156 1.00 90.81 106 LYS A C 1
ATOM 822 O O . LYS A 1 106 ? 0.890 12.024 10.888 1.00 90.81 106 LYS A O 1
ATOM 827 N N . GLN A 1 107 ? 2.267 12.498 9.184 1.00 92.31 107 GLN A N 1
ATOM 828 C CA . GLN A 1 107 ? 2.604 11.108 8.857 1.00 92.31 107 GLN A CA 1
ATOM 829 C C . GLN A 1 107 ? 3.242 10.360 10.030 1.00 92.31 107 GLN A C 1
ATOM 831 O O . GLN A 1 107 ? 2.956 9.182 10.248 1.00 92.31 107 GLN A O 1
ATOM 836 N N . ARG A 1 108 ? 4.115 11.022 10.798 1.00 92.56 108 ARG A N 1
ATOM 837 C CA . ARG A 1 108 ? 4.728 10.429 11.992 1.00 92.56 108 ARG A CA 1
ATOM 838 C C . ARG A 1 108 ? 3.680 10.130 13.063 1.00 92.56 108 ARG A C 1
ATOM 840 O O . ARG A 1 108 ? 3.642 9.011 13.562 1.00 92.56 108 ARG A O 1
ATOM 847 N N . GLU A 1 109 ? 2.812 11.090 13.368 1.00 93.88 109 GLU A N 1
ATOM 848 C CA . GLU A 1 109 ? 1.728 10.912 14.341 1.00 93.88 109 GLU A CA 1
ATOM 849 C C . GLU A 1 109 ? 0.765 9.792 13.920 1.00 93.88 109 GLU A C 1
ATOM 851 O O . GLU A 1 109 ? 0.375 8.965 14.745 1.00 93.88 109 GLU A O 1
ATOM 856 N N . ALA A 1 110 ? 0.433 9.709 12.629 1.00 94.00 110 ALA A N 1
ATOM 857 C CA . ALA A 1 110 ? -0.364 8.624 12.066 1.00 94.00 110 ALA A CA 1
ATOM 858 C C . ALA A 1 110 ? 0.313 7.250 12.225 1.00 94.00 110 ALA A C 1
ATOM 860 O O . ALA A 1 110 ? -0.322 6.286 12.661 1.00 94.00 110 ALA A O 1
ATOM 861 N N . ARG A 1 111 ? 1.618 7.153 11.934 1.00 92.94 111 ARG A N 1
ATOM 862 C CA . ARG A 1 111 ? 2.398 5.919 12.138 1.00 92.94 111 ARG A CA 1
ATOM 863 C C . ARG A 1 111 ? 2.422 5.488 13.598 1.00 92.94 111 ARG A C 1
ATOM 865 O O . ARG A 1 111 ? 2.240 4.304 13.874 1.00 92.94 111 ARG A O 1
ATOM 872 N N . ASP A 1 112 ? 2.624 6.431 14.512 1.00 93.50 112 ASP A N 1
ATOM 873 C CA . ASP A 1 112 ? 2.675 6.151 15.946 1.00 93.50 112 ASP A CA 1
ATOM 874 C C . ASP A 1 112 ? 1.309 5.664 16.461 1.00 93.50 112 ASP A C 1
ATOM 876 O O . ASP A 1 112 ? 1.250 4.659 17.172 1.00 93.50 112 ASP A O 1
ATOM 880 N N . LYS A 1 113 ? 0.203 6.282 16.016 1.00 94.19 113 LYS A N 1
ATOM 881 C CA . LYS A 1 113 ? -1.171 5.840 16.331 1.00 94.19 113 LYS A CA 1
ATOM 882 C C . LYS A 1 113 ? -1.489 4.439 15.804 1.00 94.19 113 LYS A C 1
ATOM 884 O O . LYS A 1 113 ? -2.156 3.667 16.484 1.00 94.19 113 LYS A O 1
ATOM 889 N N . LEU A 1 114 ? -1.016 4.095 14.604 1.00 94.62 114 LEU A N 1
ATOM 890 C CA . LEU A 1 114 ? -1.290 2.801 13.963 1.00 94.62 114 LEU A CA 1
ATOM 891 C C . LEU A 1 114 ? -0.321 1.686 14.383 1.00 94.62 114 LEU A C 1
ATOM 893 O O . LEU A 1 114 ? -0.523 0.526 14.019 1.00 94.62 114 LEU A O 1
ATOM 897 N N . LYS A 1 115 ? 0.720 2.000 15.161 1.00 92.88 115 LYS A N 1
ATOM 898 C CA . LYS A 1 115 ? 1.726 1.032 15.614 1.00 92.88 115 LYS A CA 1
ATOM 899 C C . LYS A 1 115 ? 1.141 -0.138 16.425 1.00 92.88 115 LYS A C 1
ATOM 901 O O . LYS A 1 115 ? 1.499 -1.274 16.115 1.00 92.88 115 LYS A O 1
ATOM 906 N N . PRO A 1 116 ? 0.228 0.060 17.401 1.00 93.00 116 PRO A N 1
ATOM 907 C CA . PRO A 1 116 ? -0.383 -1.054 18.135 1.00 93.00 116 PRO A CA 1
ATOM 908 C C . PRO A 1 116 ? -1.169 -1.993 17.216 1.00 93.00 116 PRO A C 1
ATOM 910 O O . PRO A 1 116 ? -1.041 -3.212 17.313 1.00 93.00 116 PRO A O 1
ATOM 913 N N . LEU A 1 117 ? -1.912 -1.420 16.266 1.00 94.25 117 LEU A N 1
ATOM 914 C CA . LEU A 1 117 ? -2.670 -2.166 15.266 1.00 94.25 117 LEU A CA 1
ATOM 915 C C . LEU A 1 117 ? -1.743 -2.974 14.355 1.00 94.25 117 LEU A C 1
ATOM 917 O O . LEU A 1 117 ? -1.986 -4.152 14.115 1.00 94.25 117 LEU A O 1
ATOM 921 N N . ARG A 1 118 ? -0.644 -2.374 13.886 1.00 92.00 118 ARG A N 1
ATOM 922 C CA . ARG A 1 118 ? 0.377 -3.067 13.085 1.00 92.00 118 ARG A CA 1
ATOM 923 C C . ARG A 1 118 ? 1.005 -4.235 13.840 1.00 92.00 118 ARG A C 1
ATOM 925 O O . ARG A 1 118 ? 1.159 -5.302 13.257 1.00 92.00 118 ARG A O 1
ATOM 932 N N . ASN A 1 119 ? 1.305 -4.057 15.125 1.00 91.62 119 ASN A N 1
ATOM 933 C CA . ASN A 1 119 ? 1.853 -5.122 15.961 1.00 91.62 119 ASN A CA 1
ATOM 934 C C . ASN A 1 119 ? 0.869 -6.290 16.105 1.00 91.62 119 ASN A C 1
ATOM 936 O O . ASN A 1 119 ? 1.273 -7.436 15.935 1.00 91.62 119 ASN A O 1
ATOM 940 N N . LEU A 1 120 ? -0.415 -6.004 16.351 1.00 93.00 120 LEU A N 1
ATOM 941 C CA . LEU A 1 120 ? -1.461 -7.031 16.417 1.00 93.00 120 LEU A CA 1
ATOM 942 C C . LEU A 1 120 ? -1.649 -7.742 15.083 1.00 93.00 120 LEU A C 1
ATOM 944 O O . LEU A 1 120 ? -1.788 -8.957 15.063 1.00 93.00 120 LEU A O 1
ATOM 948 N N . LEU A 1 121 ? -1.605 -7.008 13.968 1.00 91.25 121 LEU A N 1
ATOM 949 C CA . LEU A 1 121 ? -1.642 -7.633 12.654 1.00 91.25 121 LEU A CA 1
ATOM 950 C C . LEU A 1 121 ? -0.447 -8.555 12.458 1.00 91.25 121 LEU A C 1
ATOM 952 O O . LEU A 1 121 ? -0.619 -9.588 11.834 1.00 91.25 121 LEU A O 1
ATOM 956 N N . CYS A 1 122 ? 0.743 -8.214 12.957 1.00 87.50 122 CYS A N 1
ATOM 957 C CA . CYS A 1 122 ? 1.953 -9.031 12.852 1.00 87.50 122 CYS A CA 1
ATOM 958 C C . CYS A 1 122 ? 1.959 -10.283 13.752 1.00 87.50 122 CYS A C 1
ATOM 960 O O . CYS A 1 122 ? 2.692 -11.218 13.423 1.00 87.50 122 CYS A O 1
ATOM 962 N N . ASP A 1 123 ? 1.155 -10.330 14.816 1.00 88.75 123 ASP A N 1
ATOM 963 C CA . ASP A 1 123 ? 1.105 -11.436 15.780 1.00 88.75 123 ASP A CA 1
ATOM 964 C C . ASP A 1 123 ? 0.427 -12.691 15.183 1.00 88.75 123 ASP A C 1
ATOM 966 O O . ASP A 1 123 ? -0.738 -12.624 14.793 1.00 88.75 123 ASP A O 1
ATOM 970 N N . PRO A 1 124 ? 1.112 -13.851 15.104 1.00 83.25 124 PRO A N 1
ATOM 971 C CA . PRO A 1 124 ? 0.529 -15.084 14.570 1.00 83.25 124 PRO A CA 1
ATOM 972 C C . PRO A 1 124 ? -0.604 -15.666 15.428 1.00 83.25 124 PRO A C 1
ATOM 974 O O . PRO A 1 124 ? -1.379 -16.472 14.920 1.00 83.25 124 PRO A O 1
ATOM 977 N N . ASN A 1 125 ? -0.704 -15.288 16.707 1.00 85.88 125 ASN A N 1
ATOM 978 C CA . ASN A 1 125 ? -1.760 -15.763 17.605 1.00 85.88 125 ASN A CA 1
ATOM 979 C C . ASN A 1 125 ? -3.000 -14.861 17.588 1.00 85.88 125 ASN A C 1
ATOM 981 O O . ASN A 1 125 ? -4.035 -15.217 18.152 1.00 85.88 125 ASN A O 1
ATOM 985 N N . ALA A 1 126 ? -2.900 -13.685 16.969 1.00 87.12 126 ALA A N 1
ATOM 986 C CA . ALA A 1 126 ? -4.001 -12.754 16.847 1.00 87.12 126 ALA A CA 1
ATOM 987 C C . ALA A 1 126 ? -4.730 -12.992 15.516 1.00 87.12 126 ALA A C 1
ATOM 989 O O . ALA A 1 126 ? -4.151 -12.872 14.440 1.00 87.12 126 ALA A O 1
ATOM 990 N N . SER A 1 127 ? -6.018 -13.317 15.595 1.00 89.38 127 SER A N 1
ATOM 991 C CA . SER A 1 127 ? -6.914 -13.433 14.443 1.00 89.38 127 SER A CA 1
ATOM 992 C C . SER A 1 127 ? -8.155 -12.601 14.721 1.00 89.38 127 SER A C 1
ATOM 994 O O . SER A 1 127 ? -8.695 -12.661 15.825 1.00 89.38 127 SER A O 1
ATOM 996 N N . PHE A 1 128 ? -8.589 -11.834 13.724 1.00 90.44 128 PHE A N 1
ATOM 997 C CA . PHE A 1 128 ? -9.770 -10.978 13.813 1.00 90.44 128 PHE A CA 1
ATOM 998 C C . PHE A 1 128 ? -10.606 -11.161 12.555 1.00 90.44 128 PHE A C 1
ATOM 1000 O O . PHE A 1 128 ? -10.074 -11.102 11.440 1.00 90.44 128 PHE A O 1
ATOM 1007 N N . ASP A 1 129 ? -11.909 -11.360 12.724 1.00 87.69 129 ASP A N 1
ATOM 1008 C CA . ASP A 1 129 ? -12.802 -11.572 11.586 1.00 87.69 129 ASP A CA 1
ATOM 1009 C C . ASP A 1 129 ? -13.240 -10.240 10.970 1.00 87.69 129 ASP A C 1
ATOM 1011 O O . ASP A 1 129 ? -13.369 -10.127 9.743 1.00 87.69 129 ASP A O 1
ATOM 1015 N N . THR A 1 130 ? -13.402 -9.210 11.806 1.00 92.62 130 THR A N 1
ATOM 1016 C CA . THR A 1 130 ? -13.871 -7.881 11.402 1.00 92.62 130 THR A CA 1
ATOM 1017 C C . THR A 1 130 ? -12.877 -6.772 11.748 1.00 92.62 130 THR A C 1
ATOM 1019 O O . THR A 1 130 ? -12.070 -6.883 12.673 1.00 92.62 130 THR A O 1
ATOM 1022 N N . LEU A 1 131 ? -12.917 -5.670 10.986 1.00 93.25 131 LEU A N 1
ATOM 1023 C CA . LEU A 1 131 ? -12.117 -4.482 11.292 1.00 93.25 131 LEU A CA 1
ATOM 1024 C C . LEU A 1 131 ? -12.541 -3.866 12.634 1.00 93.25 131 LEU A C 1
ATOM 1026 O O . LEU A 1 131 ? -11.681 -3.443 13.398 1.00 93.25 131 LEU A O 1
ATOM 1030 N N . THR A 1 132 ? -13.836 -3.863 12.952 1.00 93.88 132 THR A N 1
ATOM 1031 C CA . THR A 1 132 ? -14.366 -3.307 14.205 1.00 93.88 132 THR A CA 1
ATOM 1032 C C . THR A 1 132 ? -13.742 -3.956 15.442 1.00 93.88 132 THR A C 1
ATOM 1034 O O . THR A 1 132 ? -13.234 -3.234 16.295 1.00 93.88 132 THR A O 1
ATOM 1037 N N . GLU A 1 133 ? -13.666 -5.290 15.500 1.00 93.75 133 GLU A N 1
ATOM 1038 C CA . GLU A 1 133 ? -13.020 -6.022 16.607 1.00 93.75 133 GLU A CA 1
ATOM 1039 C C . GLU A 1 133 ? -11.543 -5.639 16.785 1.00 93.75 133 GLU A C 1
ATOM 1041 O O . GLU A 1 133 ? -11.051 -5.458 17.903 1.00 93.75 133 GLU A O 1
ATOM 1046 N N . LEU A 1 134 ? -10.821 -5.497 15.668 1.00 93.69 134 LEU A N 1
ATOM 1047 C CA . LEU A 1 134 ? -9.420 -5.082 15.676 1.00 93.69 134 LEU A CA 1
ATOM 1048 C C . LEU A 1 134 ? -9.269 -3.662 16.242 1.00 93.69 134 LEU A C 1
ATOM 1050 O O . LEU A 1 134 ? -8.362 -3.405 17.035 1.00 93.69 134 LEU A O 1
ATOM 1054 N N . LEU A 1 135 ? -10.152 -2.746 15.838 1.00 94.81 135 LEU A N 1
ATOM 1055 C CA . LEU A 1 135 ? -10.126 -1.352 16.276 1.00 94.81 135 LEU A CA 1
ATOM 1056 C C . LEU A 1 135 ? -10.487 -1.199 17.756 1.00 94.81 135 LEU A C 1
ATOM 1058 O O . LEU A 1 135 ? -9.805 -0.455 18.463 1.00 94.81 135 LEU A O 1
ATOM 1062 N N . GLU A 1 136 ? -11.477 -1.948 18.244 1.00 93.81 136 GLU A N 1
ATOM 1063 C CA . GLU A 1 136 ? -11.845 -1.989 19.664 1.00 93.81 136 GLU A CA 1
ATOM 1064 C C . GLU A 1 136 ? -10.662 -2.427 20.532 1.00 93.81 136 GLU A C 1
ATOM 1066 O O . GLU A 1 136 ? -10.333 -1.765 21.517 1.00 93.81 136 GLU A O 1
ATOM 1071 N N . LYS A 1 137 ? -9.928 -3.468 20.117 1.00 92.75 137 LYS A N 1
ATOM 1072 C CA . LYS A 1 137 ? -8.727 -3.926 20.834 1.00 92.75 137 LYS A CA 1
ATOM 1073 C C . LYS A 1 137 ? -7.596 -2.890 20.840 1.00 92.75 137 LYS A C 1
ATOM 1075 O O . LYS A 1 137 ? -6.769 -2.883 21.752 1.00 92.75 137 LYS A O 1
ATOM 1080 N N . CYS A 1 138 ? -7.544 -2.017 19.837 1.00 93.06 138 CYS A N 1
ATOM 1081 C CA . CYS A 1 138 ? -6.598 -0.903 19.769 1.00 93.06 138 CYS A CA 1
ATOM 1082 C C . CYS A 1 138 ? -7.091 0.382 20.449 1.00 93.06 138 CYS A C 1
ATOM 1084 O O . CYS A 1 138 ? -6.334 1.351 20.470 1.00 93.06 138 CYS A O 1
ATOM 1086 N N . ASN A 1 139 ? -8.311 0.411 20.999 1.00 93.56 139 ASN A N 1
ATOM 1087 C CA . ASN A 1 139 ? -8.975 1.623 21.492 1.00 93.56 139 ASN A CA 1
ATOM 1088 C C . ASN A 1 139 ? -9.046 2.743 20.433 1.00 93.56 139 ASN A C 1
ATOM 1090 O O . ASN A 1 139 ? -8.809 3.913 20.736 1.00 93.56 139 ASN A O 1
ATOM 1094 N N . LEU A 1 140 ? -9.343 2.387 19.179 1.00 93.75 140 LEU A N 1
ATOM 1095 C CA . LEU A 1 140 ? -9.494 3.329 18.068 1.00 93.75 140 LEU A CA 1
ATOM 1096 C C . LEU A 1 140 ? -10.937 3.351 17.573 1.00 93.75 140 LEU A C 1
ATOM 1098 O O . LEU A 1 140 ? -11.567 2.308 17.416 1.00 93.75 140 LEU A O 1
ATOM 1102 N N . THR A 1 141 ? -11.450 4.538 17.255 1.00 95.69 141 THR A N 1
ATOM 1103 C CA . THR A 1 141 ? -12.698 4.635 16.492 1.00 95.69 141 THR A CA 1
ATOM 1104 C C . THR A 1 141 ? -12.429 4.434 15.002 1.00 95.69 141 THR A C 1
ATOM 1106 O O . THR A 1 141 ? -11.333 4.703 14.505 1.00 95.69 141 THR A O 1
ATOM 1109 N N . HIS A 1 142 ? -13.450 4.007 14.256 1.00 93.94 142 HIS A N 1
ATOM 1110 C CA . HIS A 1 142 ? -13.340 3.826 12.806 1.00 93.94 142 HIS A CA 1
ATOM 1111 C C . HIS A 1 142 ? -12.923 5.117 12.079 1.00 93.94 142 HIS A C 1
ATOM 1113 O O . HIS A 1 142 ? -12.114 5.068 11.156 1.00 93.94 142 HIS A O 1
ATOM 1119 N N . GLN A 1 143 ? -13.410 6.281 12.523 1.00 94.25 143 GLN A N 1
ATOM 1120 C CA . GLN A 1 143 ? -13.024 7.560 11.923 1.00 94.25 143 GLN A CA 1
ATOM 1121 C C . GLN A 1 143 ? -11.557 7.903 12.204 1.00 94.25 143 GLN A C 1
ATOM 1123 O O . GLN A 1 143 ? -10.814 8.196 11.275 1.00 94.25 143 GLN A O 1
ATOM 1128 N N . GLN A 1 144 ? -11.114 7.784 13.461 1.00 94.94 144 GLN A N 1
ATOM 1129 C CA . GLN A 1 144 ? -9.714 8.031 13.831 1.00 94.94 144 GLN A CA 1
ATOM 1130 C C . GLN A 1 144 ? -8.749 7.116 13.073 1.00 94.94 144 GLN A C 1
ATOM 1132 O O . GLN A 1 144 ? -7.643 7.530 12.729 1.00 94.94 144 GLN A O 1
ATOM 1137 N N . TYR A 1 145 ? -9.169 5.874 12.828 1.00 95.81 145 TYR A N 1
ATOM 1138 C CA . TYR A 1 145 ? -8.426 4.933 12.009 1.00 95.81 145 TYR A CA 1
ATOM 1139 C C . TYR A 1 145 ? -8.293 5.422 10.566 1.00 95.81 145 TYR A C 1
ATOM 1141 O O . TYR A 1 145 ? -7.171 5.514 10.075 1.00 95.81 145 TYR A O 1
ATOM 1149 N N . LEU A 1 146 ? -9.405 5.764 9.905 1.00 94.56 146 LEU A N 1
ATOM 1150 C CA . LEU A 1 146 ? -9.389 6.244 8.521 1.00 94.56 146 LEU A CA 1
ATOM 1151 C C . LEU A 1 146 ? -8.567 7.524 8.358 1.00 94.56 146 LEU A C 1
ATOM 1153 O O . LEU A 1 146 ? -7.743 7.586 7.449 1.00 94.56 146 LEU A O 1
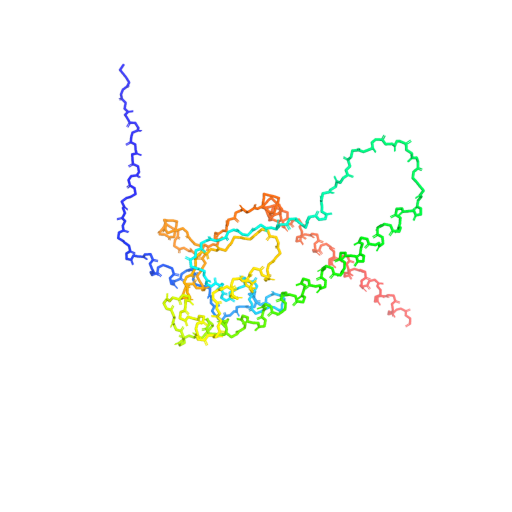ATOM 1157 N N . ASP A 1 147 ? -8.731 8.492 9.261 1.00 93.25 147 ASP A N 1
ATOM 1158 C CA . ASP A 1 147 ? -7.956 9.736 9.242 1.00 93.25 147 ASP A CA 1
ATOM 1159 C C . ASP A 1 147 ? -6.455 9.427 9.325 1.00 93.25 147 ASP A C 1
ATOM 1161 O O . ASP A 1 147 ? -5.669 9.892 8.503 1.00 93.25 147 ASP A O 1
ATOM 1165 N N . ALA A 1 148 ? -6.056 8.551 10.256 1.00 94.44 148 ALA A N 1
ATOM 1166 C CA . ALA A 1 148 ? -4.666 8.127 10.375 1.00 94.44 148 ALA A CA 1
ATOM 1167 C C . ALA A 1 148 ? -4.177 7.359 9.136 1.00 94.44 148 ALA A C 1
ATOM 1169 O O . ALA A 1 148 ? -3.027 7.526 8.745 1.00 94.44 148 ALA A O 1
ATOM 1170 N N . VAL A 1 149 ? -5.009 6.519 8.512 1.00 93.81 149 VAL A N 1
ATOM 1171 C CA . VAL A 1 149 ? -4.644 5.795 7.284 1.00 93.81 149 VAL A CA 1
ATOM 1172 C C . VAL A 1 149 ? -4.382 6.771 6.139 1.00 93.81 149 VAL A C 1
ATOM 1174 O O . VAL A 1 149 ? -3.344 6.662 5.490 1.00 93.81 149 VAL A O 1
ATOM 1177 N N . PHE A 1 150 ? -5.282 7.725 5.909 1.00 92.44 150 PHE A N 1
ATOM 1178 C CA . PHE A 1 150 ? -5.150 8.694 4.821 1.00 92.44 150 PHE A CA 1
ATOM 1179 C C . PHE A 1 150 ? -3.966 9.635 5.038 1.00 92.44 150 PHE A C 1
ATOM 1181 O O . PHE A 1 150 ? -3.241 9.933 4.091 1.00 92.44 150 PHE A O 1
ATOM 1188 N N . ASP A 1 151 ? -3.689 9.990 6.292 1.00 91.75 151 ASP A N 1
ATOM 1189 C CA . ASP A 1 151 ? -2.541 10.811 6.674 1.00 91.75 151 ASP A CA 1
ATOM 1190 C C . ASP A 1 151 ? -1.181 10.149 6.410 1.00 91.75 151 ASP A C 1
ATOM 1192 O O . ASP A 1 151 ? -0.165 10.843 6.419 1.00 91.75 151 ASP A O 1
ATOM 1196 N N . LEU A 1 152 ? -1.120 8.830 6.176 1.00 90.31 152 LEU A N 1
ATOM 1197 C CA . LEU A 1 152 ? 0.127 8.135 5.827 1.00 90.31 152 LEU A CA 1
ATOM 1198 C C . LEU A 1 152 ? 0.589 8.400 4.396 1.00 90.31 152 LEU A C 1
ATOM 1200 O O . LEU A 1 152 ? 1.770 8.197 4.097 1.00 90.31 152 LEU A O 1
ATOM 1204 N N . THR A 1 153 ? -0.326 8.779 3.510 1.00 87.25 153 THR A N 1
ATOM 1205 C CA . THR A 1 153 ? -0.065 8.917 2.079 1.00 87.25 153 THR A CA 1
ATOM 1206 C C . THR A 1 153 ? -0.223 10.354 1.620 1.00 87.25 153 THR A C 1
ATOM 1208 O O . THR A 1 153 ? -0.871 11.164 2.269 1.00 87.25 153 THR A O 1
ATOM 1211 N N . ILE A 1 154 ? 0.408 10.659 0.496 1.00 84.12 154 ILE A N 1
ATOM 1212 C CA . ILE A 1 154 ? 0.287 11.925 -0.224 1.00 84.12 154 ILE A CA 1
ATOM 1213 C C . ILE A 1 154 ? -0.188 11.537 -1.617 1.00 84.12 154 ILE A C 1
ATOM 1215 O O . ILE A 1 154 ? 0.262 10.499 -2.120 1.00 84.12 154 ILE A O 1
ATOM 1219 N N . GLY A 1 155 ? -1.051 12.329 -2.238 1.00 84.56 155 GLY A N 1
ATOM 1220 C CA . GLY A 1 155 ? -1.562 12.003 -3.555 1.00 84.56 155 GLY A CA 1
ATOM 1221 C C . GLY A 1 155 ? -2.834 11.177 -3.526 1.00 84.56 155 GLY A C 1
ATOM 1222 O O . GLY A 1 155 ? -3.345 10.723 -2.494 1.00 84.56 155 GLY A O 1
ATOM 1223 N N . SER A 1 156 ? -3.309 10.928 -4.737 1.00 89.00 156 SER A N 1
ATOM 1224 C CA . SER A 1 156 ? -4.416 10.024 -4.985 1.00 89.00 156 SER A CA 1
ATOM 1225 C C . SER A 1 156 ? -3.982 8.578 -4.738 1.00 89.00 156 SER A C 1
ATOM 1227 O O . SER A 1 156 ? -3.090 8.063 -5.414 1.00 89.00 156 SER A O 1
ATOM 1229 N N . VAL A 1 157 ? -4.608 7.903 -3.772 1.00 90.19 157 VAL A N 1
ATOM 1230 C CA . VAL A 1 157 ? -4.270 6.524 -3.396 1.00 90.19 157 VAL A CA 1
ATOM 1231 C C . VAL A 1 157 ? -5.522 5.661 -3.346 1.00 90.19 157 VAL A C 1
ATOM 1233 O O . VAL A 1 157 ? -6.543 6.023 -2.763 1.00 90.19 157 VAL A O 1
ATOM 1236 N N . LEU A 1 158 ? -5.424 4.468 -3.935 1.00 91.81 158 LEU A N 1
ATOM 1237 C CA . LEU A 1 158 ? -6.473 3.463 -3.882 1.00 91.81 158 LEU A CA 1
ATOM 1238 C C . LEU A 1 158 ? -6.213 2.475 -2.746 1.00 91.81 158 LEU A C 1
ATOM 1240 O O . LEU A 1 158 ? -5.316 1.629 -2.799 1.00 91.81 158 LEU A O 1
ATOM 1244 N N . TYR A 1 159 ? -7.075 2.528 -1.746 1.00 92.56 159 TYR A N 1
ATOM 1245 C CA . TYR A 1 159 ? -7.146 1.567 -0.664 1.00 92.56 159 TYR A CA 1
ATOM 1246 C C . TYR A 1 159 ? -8.065 0.418 -1.063 1.00 92.56 159 TYR A C 1
ATOM 1248 O O . TYR A 1 159 ? -9.254 0.605 -1.312 1.00 92.56 159 TYR A O 1
ATOM 1256 N N . ILE A 1 160 ? -7.516 -0.792 -1.130 1.00 92.62 160 ILE A N 1
ATOM 1257 C CA . ILE A 1 160 ? -8.267 -1.999 -1.492 1.00 92.62 160 ILE A CA 1
ATOM 1258 C C . ILE A 1 160 ? -8.913 -2.587 -0.236 1.00 92.62 160 ILE A C 1
ATOM 1260 O O . ILE A 1 160 ? -8.263 -2.683 0.804 1.00 92.62 160 ILE A O 1
ATOM 1264 N N . LYS A 1 161 ? -10.163 -3.052 -0.362 1.00 93.19 161 LYS A N 1
ATOM 1265 C CA . LYS A 1 161 ? -10.863 -3.811 0.683 1.00 93.19 161 LYS A CA 1
ATOM 1266 C C . LYS A 1 161 ? -10.023 -5.010 1.141 1.00 93.19 161 LYS A C 1
ATOM 1268 O O . LYS A 1 161 ? -9.664 -5.859 0.324 1.00 93.19 161 LYS A O 1
ATOM 1273 N N . ARG A 1 162 ? -9.750 -5.105 2.442 1.00 93.62 162 ARG A N 1
ATOM 1274 C CA . ARG A 1 162 ? -8.935 -6.159 3.064 1.00 93.62 162 ARG A CA 1
ATOM 1275 C C . ARG A 1 162 ? -9.471 -6.485 4.448 1.00 93.62 162 ARG A C 1
ATOM 1277 O O . ARG A 1 162 ? -9.609 -5.587 5.270 1.00 93.62 162 ARG A O 1
ATOM 1284 N N . ARG A 1 163 ? -9.722 -7.764 4.722 1.00 93.25 163 ARG A N 1
ATOM 1285 C CA . ARG A 1 163 ? -9.986 -8.219 6.094 1.00 93.25 163 ARG A CA 1
ATOM 1286 C C . ARG A 1 163 ? -8.674 -8.266 6.883 1.00 93.25 163 ARG A C 1
ATOM 1288 O O . ARG A 1 163 ? -7.629 -8.448 6.251 1.00 93.25 163 ARG A O 1
ATOM 1295 N N . PRO A 1 164 ? -8.705 -8.177 8.224 1.00 92.94 164 PRO A N 1
ATOM 1296 C CA . PRO A 1 164 ? -7.499 -8.268 9.053 1.00 92.94 164 PRO A CA 1
ATOM 1297 C C . PRO A 1 164 ? -6.628 -9.498 8.747 1.00 92.94 164 PRO A C 1
ATOM 1299 O O . PRO A 1 164 ? -5.407 -9.394 8.640 1.00 92.94 164 PRO A O 1
ATOM 1302 N N . ASN A 1 165 ? -7.258 -10.645 8.486 1.00 90.38 165 ASN A N 1
ATOM 1303 C CA . ASN A 1 165 ? -6.556 -11.893 8.171 1.00 90.38 165 ASN A CA 1
ATOM 1304 C C . ASN A 1 165 ? -5.943 -11.927 6.752 1.00 90.38 165 ASN A C 1
ATOM 1306 O O . ASN A 1 165 ? -5.033 -12.711 6.488 1.00 90.38 165 ASN A O 1
ATOM 1310 N N . ASP A 1 166 ? -6.377 -11.045 5.843 1.00 91.50 166 ASP A N 1
ATOM 1311 C CA . ASP A 1 166 ? -5.916 -10.986 4.446 1.00 91.50 166 ASP A CA 1
ATOM 1312 C C . ASP A 1 166 ? -4.826 -9.907 4.230 1.00 91.50 166 ASP A C 1
ATOM 1314 O O . ASP A 1 166 ? -4.387 -9.640 3.106 1.00 91.50 166 ASP A O 1
ATOM 1318 N N . CYS A 1 167 ? -4.360 -9.263 5.305 1.00 92.12 167 CYS A N 1
ATOM 1319 C CA . CYS A 1 167 ? -3.412 -8.147 5.258 1.00 92.12 167 CYS A CA 1
ATOM 1320 C C . CYS A 1 167 ? -2.032 -8.516 4.694 1.00 92.12 167 CYS A C 1
ATOM 1322 O O . CYS A 1 167 ? -1.324 -7.639 4.195 1.00 92.12 167 CYS A O 1
ATOM 1324 N N . CYS A 1 168 ? -1.649 -9.793 4.733 1.00 92.75 168 CYS A N 1
ATOM 1325 C CA . CYS A 1 168 ? -0.398 -10.294 4.156 1.00 92.75 168 CYS A CA 1
ATOM 1326 C C . CYS A 1 168 ? -0.559 -10.910 2.762 1.00 92.75 168 CYS A C 1
ATOM 1328 O O . CYS A 1 168 ? 0.395 -11.481 2.250 1.00 92.75 168 CYS A O 1
ATOM 1330 N N . ILE A 1 169 ? -1.736 -10.815 2.144 1.00 93.06 169 ILE A N 1
ATOM 1331 C CA . ILE A 1 169 ? -2.009 -11.430 0.842 1.00 93.06 169 ILE A CA 1
ATOM 1332 C C . ILE A 1 169 ? -1.867 -10.374 -0.259 1.00 93.06 169 ILE A C 1
ATOM 1334 O O . ILE A 1 169 ? -2.427 -9.279 -0.155 1.00 93.06 169 ILE A O 1
ATOM 1338 N N . ASN A 1 170 ? -1.136 -10.674 -1.331 1.00 93.12 170 ASN A N 1
ATOM 1339 C CA . ASN A 1 170 ? -1.078 -9.795 -2.500 1.00 93.12 170 ASN A CA 1
ATOM 1340 C C . ASN A 1 170 ? -2.446 -9.669 -3.191 1.00 93.12 170 ASN A C 1
ATOM 1342 O O . ASN A 1 170 ? -3.332 -10.506 -3.031 1.00 93.12 170 ASN A O 1
ATOM 1346 N N . ALA A 1 171 ? -2.653 -8.589 -3.944 1.00 91.88 171 ALA A N 1
ATOM 1347 C CA . ALA A 1 171 ? -3.856 -8.468 -4.760 1.00 91.88 171 ALA A CA 1
ATOM 1348 C C . ALA A 1 171 ? -3.749 -9.404 -5.974 1.00 91.88 171 ALA A C 1
ATOM 1350 O O . ALA A 1 171 ? -2.763 -9.375 -6.709 1.00 91.88 171 ALA A O 1
ATOM 1351 N N . TYR A 1 172 ? -4.777 -10.223 -6.185 1.00 92.81 172 TYR A N 1
ATOM 1352 C CA . TYR A 1 172 ? -4.797 -11.227 -7.241 1.00 92.81 172 TYR A CA 1
ATOM 1353 C C . TYR A 1 172 ? -6.158 -11.287 -7.931 1.00 92.81 172 TYR A C 1
ATOM 1355 O O . TYR A 1 172 ? -7.200 -11.010 -7.337 1.00 92.81 172 TYR A O 1
ATOM 1363 N N . ASN A 1 173 ? -6.156 -11.724 -9.188 1.00 91.69 173 ASN A N 1
ATOM 1364 C CA . ASN A 1 173 ? -7.376 -12.103 -9.885 1.00 91.69 173 ASN A CA 1
ATOM 1365 C C . ASN A 1 173 ? -7.612 -13.614 -9.689 1.00 91.69 173 ASN A C 1
ATOM 1367 O O . ASN A 1 173 ? -6.747 -14.405 -10.069 1.00 91.69 173 ASN A O 1
ATOM 1371 N N . PRO A 1 174 ? -8.757 -14.062 -9.140 1.00 90.88 174 PRO A N 1
ATOM 1372 C CA . PRO A 1 174 ? -9.001 -15.482 -8.874 1.00 90.88 174 PRO A CA 1
ATOM 1373 C C . PRO A 1 174 ? -8.958 -16.381 -10.117 1.00 90.88 174 PRO A C 1
ATOM 1375 O O . PRO A 1 174 ? -8.588 -17.549 -10.018 1.00 90.88 174 PRO A O 1
ATOM 1378 N N . VAL A 1 175 ? -9.358 -15.864 -11.282 1.00 91.31 175 VAL A N 1
ATOM 1379 C CA . VAL A 1 175 ? -9.330 -16.608 -12.549 1.00 91.31 175 VAL A CA 1
ATOM 1380 C C . VAL A 1 175 ? -7.888 -16.793 -13.006 1.00 91.31 175 VAL A C 1
ATOM 1382 O O . VAL A 1 175 ? -7.481 -17.924 -13.267 1.00 91.31 175 VAL A O 1
ATOM 1385 N N . LEU A 1 176 ? -7.106 -15.709 -13.018 1.00 92.06 176 LEU A N 1
ATOM 1386 C CA . LEU A 1 176 ? -5.686 -15.771 -13.370 1.00 92.06 176 LEU A CA 1
ATOM 1387 C C . LEU A 1 176 ? -4.908 -16.634 -12.379 1.00 92.06 176 LEU A C 1
ATOM 1389 O O . LEU A 1 176 ? -4.071 -17.420 -12.796 1.00 92.06 176 LEU A O 1
ATOM 1393 N N . LEU A 1 177 ? -5.235 -16.576 -11.085 1.00 92.75 177 LEU A N 1
ATOM 1394 C CA . LEU A 1 177 ? -4.563 -17.381 -10.066 1.00 92.75 177 LEU A CA 1
ATOM 1395 C C . LEU A 1 177 ? -4.735 -18.876 -10.300 1.00 92.75 177 LEU A C 1
ATOM 1397 O O . LEU A 1 177 ? -3.776 -19.631 -10.171 1.00 92.75 177 LEU A O 1
ATOM 1401 N N . ARG A 1 178 ? -5.942 -19.308 -10.677 1.00 89.75 178 ARG A N 1
ATOM 1402 C CA . ARG A 1 178 ? -6.199 -20.716 -10.997 1.00 89.75 178 ARG A CA 1
ATOM 1403 C C . ARG A 1 178 ? -5.485 -21.171 -12.266 1.00 89.75 178 ARG A C 1
ATOM 1405 O O . ARG A 1 178 ? -5.128 -22.341 -12.346 1.00 89.75 178 ARG A O 1
ATOM 1412 N N . ALA A 1 179 ? -5.320 -20.279 -13.241 1.00 91.56 179 ALA A N 1
ATOM 1413 C CA . ALA A 1 179 ? -4.649 -20.590 -14.499 1.00 91.56 179 ALA A CA 1
ATOM 1414 C C . ALA A 1 179 ? -3.117 -20.581 -14.365 1.00 91.56 179 ALA A C 1
ATOM 1416 O O . ALA A 1 179 ? -2.450 -21.446 -14.919 1.00 91.56 179 ALA A O 1
ATOM 1417 N N . TRP A 1 180 ? -2.573 -19.614 -13.624 1.00 92.25 180 TRP A N 1
ATOM 1418 C CA . TRP A 1 180 ? -1.141 -19.330 -13.540 1.00 92.25 180 TRP A CA 1
ATOM 1419 C C . TRP A 1 180 ? -0.451 -20.023 -12.359 1.00 92.25 180 TRP A C 1
ATOM 1421 O O . TRP A 1 180 ? 0.700 -20.426 -12.473 1.00 92.25 180 TRP A O 1
ATOM 1431 N N . ASN A 1 181 ? -1.150 -20.189 -11.230 1.00 93.44 181 ASN A N 1
ATOM 1432 C CA . ASN A 1 181 ? -0.636 -20.819 -10.010 1.00 93.44 181 ASN A CA 1
ATOM 1433 C C . ASN A 1 181 ? 0.723 -20.270 -9.519 1.00 93.44 181 ASN A C 1
ATOM 1435 O O . ASN A 1 181 ? 1.579 -21.018 -9.053 1.00 93.44 181 ASN A O 1
ATOM 1439 N N . ALA A 1 182 ? 0.932 -18.959 -9.616 1.00 93.00 182 ALA A N 1
ATOM 1440 C CA . ALA A 1 182 ? 2.108 -18.293 -9.062 1.00 93.00 182 ALA A CA 1
ATOM 1441 C C . ALA A 1 182 ? 1.745 -16.918 -8.492 1.00 93.00 182 ALA A C 1
ATOM 1443 O O . ALA A 1 182 ? 0.624 -16.433 -8.686 1.00 93.00 182 ALA A O 1
ATOM 1444 N N . ASN A 1 183 ? 2.690 -16.319 -7.760 1.00 93.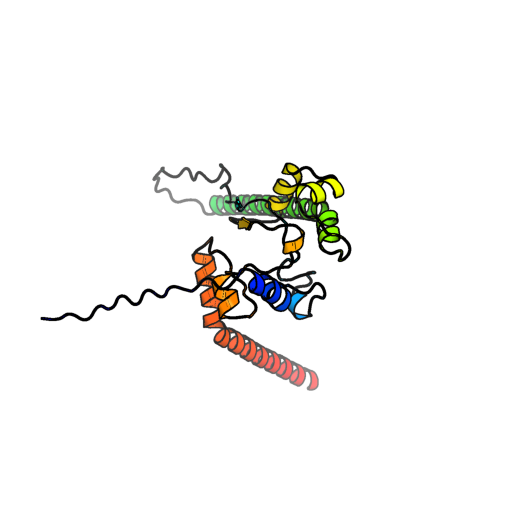31 183 ASN A N 1
ATOM 1445 C CA . ASN A 1 183 ? 2.512 -15.015 -7.129 1.00 93.31 183 ASN A CA 1
ATOM 1446 C C . ASN A 1 183 ? 2.094 -13.954 -8.160 1.00 93.31 183 ASN A C 1
ATOM 1448 O O . ASN A 1 183 ? 2.632 -13.908 -9.266 1.00 93.31 183 ASN A O 1
ATOM 1452 N N . MET A 1 184 ? 1.148 -13.098 -7.783 1.00 92.00 184 MET A N 1
ATOM 1453 C CA . MET A 1 184 ? 0.687 -11.980 -8.595 1.00 92.00 184 MET A CA 1
ATOM 1454 C C . MET A 1 184 ? 0.726 -10.729 -7.737 1.00 92.00 184 MET A C 1
ATOM 1456 O O . MET A 1 184 ? 0.322 -10.756 -6.582 1.00 92.00 184 MET A O 1
ATOM 1460 N N . ASP A 1 185 ? 1.199 -9.637 -8.312 1.00 86.44 185 ASP A N 1
ATOM 1461 C CA . ASP A 1 185 ? 1.200 -8.325 -7.675 1.00 86.44 185 ASP A CA 1
ATOM 1462 C C . ASP A 1 185 ? 0.464 -7.364 -8.609 1.00 86.44 185 ASP A C 1
ATOM 1464 O O . ASP A 1 185 ? 1.067 -6.699 -9.449 1.00 86.44 185 ASP A O 1
ATOM 1468 N N . ILE A 1 186 ? -0.872 -7.409 -8.557 1.00 89.50 186 ILE A N 1
ATOM 1469 C CA . ILE A 1 186 ? -1.737 -6.598 -9.421 1.00 89.50 186 ILE A CA 1
ATOM 1470 C C . ILE A 1 186 ? -2.067 -5.292 -8.704 1.00 89.50 186 ILE A C 1
ATOM 1472 O O . ILE A 1 186 ? -2.600 -5.298 -7.594 1.00 89.50 186 ILE A O 1
ATOM 1476 N N . GLN A 1 187 ? -1.803 -4.169 -9.364 1.00 88.75 187 GLN A N 1
ATOM 1477 C CA . GLN A 1 187 ? -2.072 -2.831 -8.845 1.00 88.75 187 GLN A CA 1
ATOM 1478 C C . GLN A 1 187 ? -2.952 -2.057 -9.827 1.00 88.75 187 GLN A C 1
ATOM 1480 O O . GLN A 1 187 ? -2.936 -2.316 -11.030 1.00 88.75 187 GLN A O 1
ATOM 1485 N N . TYR A 1 188 ? -3.751 -1.132 -9.299 1.00 90.31 188 TYR A N 1
ATOM 1486 C CA . TYR A 1 188 ? -4.559 -0.236 -10.119 1.00 90.31 188 TYR A CA 1
ATOM 1487 C C . TYR A 1 188 ? -3.707 0.942 -10.580 1.00 90.31 188 TYR A C 1
ATOM 1489 O O . TYR A 1 188 ? -2.931 1.492 -9.799 1.00 90.31 188 TYR A O 1
ATOM 1497 N N . VAL A 1 189 ? -3.885 1.340 -11.837 1.00 90.62 189 VAL A N 1
ATOM 1498 C CA . VAL A 1 189 ? -3.277 2.553 -12.384 1.00 90.62 189 VAL A CA 1
ATOM 1499 C C . VAL A 1 189 ? -4.179 3.728 -12.023 1.00 90.62 189 VAL A C 1
ATOM 1501 O O . VAL A 1 189 ? -5.309 3.803 -12.498 1.00 90.62 189 VAL A O 1
ATOM 1504 N N . ILE A 1 190 ? -3.696 4.590 -11.129 1.00 89.50 190 ILE A N 1
ATOM 1505 C CA . ILE A 1 190 ? -4.393 5.814 -10.694 1.00 89.50 190 ILE A CA 1
ATOM 1506 C C . ILE A 1 190 ? -3.909 7.019 -11.507 1.00 89.50 190 ILE A C 1
ATOM 1508 O O . ILE A 1 190 ? -4.697 7.901 -11.821 1.00 89.50 190 ILE A O 1
ATOM 1512 N N . ASP A 1 191 ? -2.620 7.017 -11.848 1.00 86.94 191 ASP A N 1
ATOM 1513 C CA . ASP A 1 191 ? -1.932 8.055 -12.609 1.00 86.94 191 ASP A CA 1
ATOM 1514 C C . ASP A 1 191 ? -1.243 7.415 -13.822 1.00 86.94 191 ASP A C 1
ATOM 1516 O O . ASP A 1 191 ? -0.463 6.461 -13.688 1.00 86.94 191 ASP A O 1
ATOM 1520 N N . ASP A 1 192 ? -1.574 7.912 -15.009 1.00 90.94 192 ASP A N 1
ATOM 1521 C CA . ASP A 1 192 ? -1.054 7.421 -16.280 1.00 90.94 192 ASP A CA 1
ATOM 1522 C C . ASP A 1 192 ? 0.426 7.775 -16.448 1.00 90.94 192 ASP A C 1
ATOM 1524 O O . ASP A 1 192 ? 1.205 6.920 -16.882 1.00 90.94 192 ASP A O 1
ATOM 1528 N N . TYR A 1 193 ? 0.844 8.962 -16.002 1.00 91.75 193 TYR A N 1
ATOM 1529 C CA . TYR A 1 193 ? 2.245 9.371 -16.017 1.00 91.75 193 TYR A CA 1
ATOM 1530 C C . TYR A 1 193 ? 3.108 8.429 -15.173 1.00 91.75 193 TYR A C 1
ATOM 1532 O O . TYR A 1 193 ? 4.109 7.898 -15.661 1.00 91.75 193 TYR A O 1
ATOM 1540 N N . SER A 1 194 ? 2.702 8.144 -13.931 1.00 87.69 194 SER A N 1
ATOM 1541 C CA . SER A 1 194 ? 3.398 7.187 -13.062 1.00 87.69 194 SER A CA 1
ATOM 1542 C C . SER A 1 194 ? 3.494 5.792 -13.686 1.00 87.69 194 SER A C 1
ATOM 1544 O O . SER A 1 194 ? 4.527 5.129 -13.555 1.00 87.69 194 SER A O 1
ATOM 1546 N N . CYS A 1 195 ? 2.452 5.342 -14.395 1.00 91.44 195 CYS A N 1
ATOM 1547 C CA . CYS A 1 195 ? 2.468 4.070 -15.119 1.00 91.44 195 CYS A CA 1
ATOM 1548 C C . CYS A 1 195 ? 3.500 4.078 -16.255 1.00 91.44 195 CYS A C 1
ATOM 1550 O O . CYS A 1 195 ? 4.333 3.173 -16.341 1.00 91.44 195 CYS A O 1
ATOM 1552 N N . MET A 1 196 ? 3.503 5.123 -17.086 1.00 94.50 196 MET A N 1
ATOM 1553 C CA . MET A 1 196 ? 4.465 5.261 -18.180 1.00 94.50 196 MET A CA 1
ATOM 1554 C C . MET A 1 196 ? 5.899 5.368 -17.658 1.00 94.50 196 MET A C 1
ATOM 1556 O O . MET A 1 196 ? 6.776 4.656 -18.141 1.00 94.50 196 MET A O 1
ATOM 1560 N N . ALA A 1 197 ? 6.143 6.190 -16.636 1.00 92.94 197 ALA A N 1
ATOM 1561 C CA . ALA A 1 197 ? 7.453 6.328 -16.006 1.00 92.94 197 ALA A CA 1
ATOM 1562 C C . ALA A 1 197 ? 7.955 4.987 -15.446 1.00 92.94 197 ALA A C 1
ATOM 1564 O O . ALA A 1 197 ? 9.120 4.624 -15.631 1.00 92.94 197 ALA A O 1
ATOM 1565 N N . TYR A 1 198 ? 7.065 4.210 -14.820 1.00 91.62 198 TYR A N 1
ATOM 1566 C CA . TYR A 1 198 ? 7.375 2.858 -14.372 1.00 91.62 198 TYR A CA 1
ATOM 1567 C C . TYR A 1 198 ? 7.750 1.947 -15.549 1.00 91.62 198 TYR A C 1
ATOM 1569 O O . TYR A 1 198 ? 8.815 1.332 -15.509 1.00 91.62 198 TYR A O 1
ATOM 1577 N N . MET A 1 199 ? 6.958 1.903 -16.625 1.00 93.94 199 MET A N 1
ATOM 1578 C CA . MET A 1 199 ? 7.280 1.104 -17.818 1.00 93.94 199 MET A CA 1
ATOM 1579 C C . MET A 1 199 ? 8.628 1.510 -18.427 1.00 93.94 199 MET A C 1
ATOM 1581 O O . MET A 1 199 ? 9.472 0.649 -18.684 1.00 93.94 199 MET A O 1
ATOM 1585 N N . MET A 1 200 ? 8.870 2.814 -18.577 1.00 94.12 200 MET A N 1
ATOM 1586 C CA . MET A 1 200 ? 10.127 3.351 -19.097 1.00 94.12 200 MET A CA 1
ATOM 1587 C C . MET A 1 200 ? 11.324 2.950 -18.237 1.00 94.12 200 MET A C 1
ATOM 1589 O O . MET A 1 200 ? 12.357 2.586 -18.789 1.00 94.12 200 MET A O 1
ATOM 1593 N N . SER A 1 201 ? 11.186 2.930 -16.906 1.00 92.62 201 SER A N 1
ATOM 1594 C CA . SER A 1 201 ? 12.267 2.509 -16.001 1.00 92.62 201 SER A CA 1
ATOM 1595 C C . SER A 1 201 ? 12.690 1.049 -16.191 1.00 92.62 201 SER A C 1
ATOM 1597 O O . SER A 1 201 ? 13.851 0.705 -15.975 1.00 92.62 201 SER A O 1
ATOM 1599 N N . TYR A 1 202 ? 11.766 0.180 -16.613 1.00 91.75 202 TYR A N 1
ATOM 1600 C CA . TYR A 1 202 ? 12.080 -1.217 -16.912 1.00 91.75 202 TYR A CA 1
ATOM 1601 C C . TYR A 1 202 ? 12.673 -1.377 -18.306 1.00 91.75 202 TYR A C 1
ATOM 1603 O O . TYR A 1 202 ? 13.587 -2.183 -18.479 1.00 91.75 202 TYR A O 1
ATOM 1611 N N . LEU A 1 203 ? 12.188 -0.600 -19.277 1.00 94.19 203 LEU A N 1
ATOM 1612 C CA . LEU A 1 203 ? 12.730 -0.595 -20.634 1.00 94.19 203 LEU A CA 1
ATOM 1613 C C . LEU A 1 203 ? 14.188 -0.112 -20.658 1.00 94.19 203 LEU A C 1
ATOM 1615 O O . LEU A 1 203 ? 15.020 -0.744 -21.301 1.00 94.19 203 LEU A O 1
ATOM 1619 N N . SER A 1 204 ? 14.519 0.940 -19.905 1.00 94.25 204 SER A N 1
ATOM 1620 C CA . SER A 1 204 ? 15.875 1.513 -19.836 1.00 94.25 204 SER A CA 1
ATOM 1621 C C . SER A 1 204 ? 16.787 0.852 -18.796 1.00 94.25 204 SER A C 1
ATOM 1623 O O . SER A 1 204 ? 17.934 1.263 -18.606 1.00 94.25 204 SER A O 1
ATOM 1625 N N . LYS A 1 205 ? 16.323 -0.201 -18.112 1.00 92.00 205 LYS A N 1
ATOM 1626 C CA . LYS A 1 205 ? 17.092 -0.873 -17.057 1.00 92.00 205 LYS A CA 1
ATOM 1627 C C . LYS A 1 205 ? 18.478 -1.367 -17.516 1.00 92.00 205 LYS A C 1
ATOM 1629 O O . LYS A 1 205 ? 19.438 -1.107 -16.790 1.00 92.00 205 LYS A O 1
ATOM 1634 N N . PRO A 1 206 ? 18.635 -2.021 -18.688 1.00 92.75 206 PRO A N 1
ATOM 1635 C CA . PRO A 1 206 ? 19.953 -2.462 -19.153 1.00 92.75 206 PRO A CA 1
ATOM 1636 C C . PRO A 1 206 ? 20.916 -1.291 -19.391 1.00 92.75 206 PRO A C 1
ATOM 1638 O O . PRO A 1 206 ? 22.104 -1.382 -19.086 1.00 92.75 206 PRO A O 1
ATOM 1641 N N . GLU A 1 207 ? 20.401 -0.171 -19.902 1.00 92.88 207 GLU A N 1
ATOM 1642 C CA . GLU A 1 207 ? 21.180 1.046 -20.153 1.00 92.88 207 GLU A CA 1
ATOM 1643 C C . GLU A 1 207 ? 21.643 1.680 -18.839 1.00 92.88 207 GLU A C 1
ATOM 1645 O O . GLU A 1 207 ? 22.785 2.134 -18.722 1.00 92.88 207 GLU A O 1
ATOM 1650 N N . HIS A 1 208 ? 20.774 1.673 -17.825 1.00 86.31 208 HIS A N 1
ATOM 1651 C CA . HIS A 1 208 ? 21.109 2.156 -16.494 1.00 86.31 208 HIS A CA 1
ATOM 1652 C C . HIS A 1 208 ? 22.205 1.306 -15.839 1.00 86.31 208 HIS A C 1
ATOM 1654 O O . HIS A 1 208 ? 23.197 1.861 -15.367 1.00 86.31 208 HIS A O 1
ATOM 1660 N N . GLU A 1 209 ? 22.076 -0.025 -15.873 1.00 88.81 209 GLU A N 1
ATOM 1661 C CA . GLU A 1 209 ? 23.077 -0.958 -15.331 1.00 88.81 209 GLU A CA 1
ATOM 1662 C C . GLU A 1 209 ? 24.439 -0.794 -16.036 1.00 88.81 209 GLU A C 1
ATOM 1664 O O . GLU A 1 209 ? 25.478 -0.723 -15.376 1.00 88.81 209 GLU A O 1
ATOM 1669 N N . MET A 1 210 ? 24.447 -0.630 -17.366 1.00 90.25 210 MET A N 1
ATOM 1670 C CA . MET A 1 210 ? 25.661 -0.326 -18.135 1.00 90.25 210 MET A CA 1
ATOM 1671 C C . MET A 1 210 ? 26.277 1.020 -17.730 1.00 90.25 210 MET A C 1
ATOM 1673 O O . MET A 1 210 ? 27.490 1.133 -17.545 1.00 90.25 210 MET A O 1
ATOM 1677 N N . THR A 1 211 ? 25.447 2.050 -17.561 1.00 92.12 211 THR A N 1
ATOM 1678 C CA . THR A 1 211 ? 25.896 3.387 -17.156 1.00 92.12 211 THR A CA 1
ATOM 1679 C C . THR A 1 211 ? 26.522 3.371 -15.762 1.00 92.12 211 THR A C 1
ATOM 1681 O O . THR A 1 211 ? 27.554 4.009 -15.550 1.00 92.12 211 THR A O 1
ATOM 1684 N N . GLU A 1 212 ? 25.934 2.646 -14.805 1.00 90.25 212 GLU A N 1
ATOM 1685 C CA . GLU A 1 212 ? 26.525 2.466 -13.474 1.00 90.25 212 GLU A CA 1
ATOM 1686 C C . GLU A 1 212 ? 27.865 1.730 -13.549 1.00 90.25 212 GLU A C 1
ATOM 1688 O O . GLU A 1 212 ? 28.833 2.159 -12.917 1.00 90.25 212 GLU A O 1
ATOM 1693 N N . HIS A 1 213 ? 27.959 0.684 -14.376 1.00 91.12 213 HIS A N 1
ATOM 1694 C CA . HIS A 1 213 ? 29.207 -0.051 -14.565 1.00 91.12 213 HIS A CA 1
ATOM 1695 C C . HIS A 1 213 ? 30.321 0.842 -15.130 1.00 91.12 213 HIS A C 1
ATOM 1697 O O . HIS A 1 213 ? 31.415 0.900 -14.569 1.00 91.12 213 HIS A O 1
ATOM 1703 N N . LEU A 1 214 ? 30.029 1.616 -16.181 1.00 92.62 214 LEU A N 1
ATOM 1704 C CA . LEU A 1 214 ? 30.982 2.561 -16.768 1.00 92.62 214 LEU A CA 1
ATOM 1705 C C . LEU A 1 214 ? 31.407 3.646 -15.768 1.00 92.62 214 LEU A C 1
ATOM 1707 O O . LEU A 1 214 ? 32.590 3.973 -15.685 1.00 92.62 214 LEU A O 1
ATOM 1711 N N . LYS A 1 215 ? 30.474 4.176 -14.966 1.00 92.69 215 LYS A N 1
ATOM 1712 C CA . LYS A 1 215 ? 30.796 5.139 -13.899 1.00 92.69 215 LYS A CA 1
ATOM 1713 C C . LYS A 1 215 ? 31.732 4.540 -12.850 1.00 92.69 215 LYS A C 1
ATOM 1715 O O . LYS A 1 215 ? 32.648 5.235 -12.413 1.00 92.69 215 LYS A O 1
ATOM 1720 N N . SER A 1 216 ? 31.537 3.272 -12.482 1.00 91.12 216 SER A N 1
ATOM 1721 C CA . SER A 1 216 ? 32.432 2.560 -11.562 1.00 91.12 216 SER A CA 1
ATOM 1722 C C . SER A 1 216 ? 33.837 2.437 -12.144 1.00 91.12 216 SER A C 1
ATOM 1724 O O . SER A 1 216 ? 34.790 2.850 -11.496 1.00 91.12 216 SER A O 1
ATOM 1726 N N . VAL A 1 217 ? 33.971 1.977 -13.394 1.00 92.88 217 VAL A N 1
ATOM 1727 C CA . VAL A 1 217 ? 35.280 1.845 -14.060 1.00 92.88 217 VAL A CA 1
ATOM 1728 C C . VAL A 1 217 ? 36.003 3.193 -14.136 1.00 92.88 217 VAL A C 1
ATOM 1730 O O . VAL A 1 217 ? 37.192 3.281 -13.838 1.00 92.88 217 VAL A O 1
ATOM 1733 N N . VAL A 1 218 ? 35.290 4.269 -14.485 1.00 91.44 218 VAL A N 1
ATOM 1734 C CA . VAL A 1 218 ? 35.863 5.625 -14.516 1.00 91.44 218 VAL A CA 1
ATOM 1735 C C . VAL A 1 218 ? 36.312 6.080 -13.124 1.00 91.44 218 VAL A C 1
ATOM 1737 O O . VAL A 1 218 ? 37.363 6.710 -12.999 1.00 91.44 218 VAL A O 1
ATOM 1740 N N . SER A 1 219 ? 35.536 5.779 -12.080 1.00 89.44 219 SER A N 1
ATOM 1741 C CA . SER A 1 219 ? 35.904 6.083 -10.693 1.00 89.44 219 SER A CA 1
ATOM 1742 C C . SER A 1 219 ? 37.155 5.314 -10.260 1.00 89.44 219 SER A C 1
ATOM 1744 O O . SER A 1 219 ? 38.074 5.914 -9.705 1.00 89.44 219 SER A O 1
ATOM 1746 N N . ASP A 1 220 ? 37.235 4.022 -10.572 1.00 89.12 220 ASP A N 1
ATOM 1747 C CA . ASP A 1 220 ? 38.363 3.161 -10.205 1.00 89.12 220 ASP A CA 1
ATOM 1748 C C . ASP A 1 220 ? 39.660 3.603 -10.896 1.00 89.12 220 ASP A C 1
ATOM 1750 O O . ASP A 1 220 ? 40.713 3.672 -10.263 1.00 89.12 220 ASP A O 1
ATOM 1754 N N . VAL A 1 221 ? 39.593 3.975 -12.181 1.00 89.62 221 VAL A N 1
ATOM 1755 C CA . VAL A 1 221 ? 40.746 4.525 -12.916 1.00 89.62 221 VAL A CA 1
ATOM 1756 C C . VAL A 1 221 ? 41.214 5.843 -12.298 1.00 89.62 221 VAL A C 1
ATOM 1758 O O . VAL A 1 221 ? 42.415 6.059 -12.146 1.00 89.62 221 VAL A O 1
ATOM 1761 N N . LYS A 1 222 ? 40.287 6.724 -11.899 1.00 84.88 222 LYS A N 1
ATOM 1762 C CA . LYS A 1 222 ? 40.644 7.971 -11.207 1.00 84.88 222 LYS A CA 1
ATOM 1763 C C . LYS A 1 222 ? 41.330 7.702 -9.871 1.00 84.88 222 LYS A C 1
ATOM 1765 O O . LYS A 1 222 ? 42.320 8.361 -9.583 1.00 84.88 222 LYS A O 1
ATOM 1770 N N . GLN A 1 223 ? 40.840 6.746 -9.084 1.00 81.44 223 GLN A N 1
ATOM 1771 C CA . GLN A 1 223 ? 41.453 6.389 -7.801 1.00 81.44 223 GLN A CA 1
ATOM 1772 C C . GLN A 1 223 ? 42.850 5.784 -7.980 1.00 81.44 223 GLN A C 1
ATOM 1774 O O . GLN A 1 223 ? 43.776 6.190 -7.286 1.00 81.44 223 GLN A O 1
ATOM 1779 N N . ARG A 1 224 ? 43.041 4.885 -8.957 1.00 71.88 224 ARG A N 1
ATOM 1780 C CA . ARG A 1 224 ? 44.367 4.318 -9.269 1.00 71.88 224 ARG A CA 1
ATOM 1781 C C . ARG A 1 224 ? 45.375 5.386 -9.693 1.00 71.88 224 ARG A C 1
ATOM 1783 O O . ARG A 1 224 ? 46.474 5.420 -9.157 1.00 71.88 224 ARG A O 1
ATOM 1790 N N . ASN A 1 225 ? 44.972 6.305 -10.571 1.00 68.25 225 ASN A N 1
ATOM 1791 C CA . ASN A 1 225 ? 45.833 7.403 -11.020 1.00 68.25 225 ASN A CA 1
ATOM 1792 C C . ASN A 1 225 ? 46.218 8.386 -9.898 1.00 68.25 225 ASN A C 1
ATOM 1794 O O . ASN A 1 225 ? 47.211 9.096 -10.036 1.00 68.25 225 ASN A O 1
ATOM 1798 N N . VAL A 1 226 ? 45.419 8.493 -8.830 1.00 66.44 226 VAL A N 1
ATOM 1799 C CA . VAL A 1 226 ? 45.755 9.308 -7.648 1.00 66.44 226 VAL A CA 1
ATOM 1800 C C . VAL A 1 226 ? 46.751 8.559 -6.762 1.00 66.44 226 VAL A C 1
ATOM 1802 O O . VAL A 1 226 ? 47.782 9.125 -6.419 1.00 66.44 226 VAL A O 1
ATOM 1805 N N . ASN A 1 227 ? 46.518 7.271 -6.500 1.00 62.00 227 ASN A N 1
ATOM 1806 C CA . ASN A 1 227 ? 47.417 6.455 -5.678 1.00 62.00 227 ASN A CA 1
ATOM 1807 C C . ASN A 1 227 ? 48.826 6.325 -6.289 1.00 62.00 227 ASN A C 1
ATOM 1809 O O . ASN A 1 227 ? 49.811 6.452 -5.574 1.00 62.00 227 ASN A O 1
ATOM 1813 N N . GLU A 1 228 ? 48.943 6.149 -7.611 1.00 61.16 228 GLU A N 1
ATOM 1814 C CA . GLU A 1 228 ? 50.249 6.091 -8.297 1.00 61.16 228 GLU A CA 1
ATOM 1815 C C . GLU A 1 228 ? 51.039 7.409 -8.208 1.00 61.16 228 GLU A C 1
ATOM 1817 O O . GLU A 1 228 ? 52.264 7.402 -8.304 1.00 61.16 228 GLU A O 1
ATOM 1822 N N . ARG A 1 229 ? 50.360 8.550 -8.031 1.00 57.81 229 ARG A N 1
ATOM 1823 C CA . ARG A 1 229 ? 51.016 9.854 -7.833 1.00 57.81 229 ARG A CA 1
ATOM 1824 C C . ARG A 1 229 ? 51.453 10.068 -6.387 1.00 57.81 229 ARG A C 1
ATOM 1826 O O . ARG A 1 229 ? 52.474 10.713 -6.177 1.00 57.81 229 ARG A O 1
ATOM 1833 N N . ASP A 1 230 ? 50.711 9.519 -5.428 1.00 56.16 230 ASP A N 1
ATOM 1834 C CA . ASP A 1 230 ? 51.046 9.586 -4.002 1.00 56.16 230 ASP A CA 1
ATOM 1835 C C . ASP A 1 230 ? 52.188 8.619 -3.624 1.00 56.16 230 ASP A C 1
ATOM 1837 O O . ASP A 1 230 ? 52.940 8.902 -2.696 1.00 56.16 230 ASP A O 1
ATOM 1841 N N . GLU A 1 231 ? 52.380 7.516 -4.362 1.00 55.75 231 GLU A N 1
ATOM 1842 C CA . GLU A 1 231 ? 53.508 6.580 -4.174 1.00 55.75 231 GLU A CA 1
ATOM 1843 C C . GLU A 1 231 ? 54.846 7.068 -4.777 1.00 55.75 231 GLU A C 1
ATOM 1845 O O . GLU A 1 231 ? 55.886 6.455 -4.534 1.00 55.75 231 GLU A O 1
ATOM 1850 N N . MET A 1 232 ? 54.854 8.164 -5.549 1.00 52.81 232 MET A N 1
ATOM 1851 C CA . MET A 1 232 ? 56.066 8.746 -6.159 1.00 52.81 232 MET A CA 1
ATOM 1852 C C . MET A 1 232 ? 56.681 9.920 -5.363 1.00 52.81 232 MET A C 1
ATOM 1854 O O . MET A 1 232 ? 57.443 10.703 -5.938 1.00 52.81 232 MET A O 1
ATOM 1858 N N . ILE A 1 233 ? 56.374 10.059 -4.066 1.00 41.78 233 ILE A N 1
ATOM 1859 C CA . ILE A 1 233 ? 56.945 11.086 -3.165 1.00 41.78 233 ILE A CA 1
ATOM 1860 C C . ILE A 1 233 ? 57.812 10.441 -2.083 1.00 41.78 233 ILE A C 1
ATOM 1862 O O . ILE A 1 233 ? 57.344 9.474 -1.444 1.00 41.78 233 ILE A O 1
#

InterPro domains:
  IPR051055 PIF1 DNA helicase [PTHR47642] (158-232)